Protein 1CMI (pdb70)

Nearest PDB structures (foldseek):
  7y8w-assembly1_B  TM=9.995E-01  e=1.838E-16  Caenorhabditis elegans
  2pg1-assembly3_C  TM=1.000E+00  e=2.718E-16  Drosophila melanogaster
  3brl-assembly1_A-2  TM=9.987E-01  e=3.097E-16  Drosophila melanogaster
  7cnu-assembly2_B  TM=9.796E-01  e=4.494E-15  Homo sapiens
  3rjs-assembly1_A-2  TM=9.716E-01  e=9.212E-15  Toxoplasma gondii

Organism: Homo sapiens (NCBI:txid9606)

CATH classification: 3.30.740.10

Structure (mmCIF, N/CA/C/O backbone):
data_1CMI
#
_entry.id   1CMI
#
_cell.length_a   67.200
_cell.length_b   67.200
_cell.length_c   217.000
_cell.angle_alpha   90.00
_cell.angle_beta   90.00
_cell.angle_gamma   90.00
#
_symmetry.space_group_name_H-M   'I 41 2 2'
#
loop_
_entity.id
_entity.type
_entity.pdbx_description
1 polymer 'Dynein light chain 1, cytoplasmic'
2 polymer 'Nitric oxide synthase 1'
3 water water
#
loop_
_atom_site.group_PDB
_atom_site.id
_atom_site.type_symbol
_atom_site.label_atom_id
_atom_site.label_alt_id
_atom_site.label_comp_id
_atom_site.label_asym_id
_atom_site.label_entity_id
_atom_site.label_seq_id
_atom_site.pdbx_PDB_ins_code
_atom_site.Cartn_x
_atom_site.Cartn_y
_atom_site.Cartn_z
_atom_site.occupancy
_atom_site.B_iso_or_equiv
_atom_site.auth_seq_id
_atom_site.auth_comp_id
_atom_site.auth_asym_id
_atom_site.auth_atom_id
_atom_site.pdbx_PDB_model_num
ATOM 1 N N . LYS A 1 1 ? 34.335 25.474 19.411 1.00 73.74 5 LYS A N 1
ATOM 2 C CA . LYS A 1 1 ? 33.411 24.364 19.029 1.00 75.20 5 LYS A CA 1
ATOM 3 C C . LYS A 1 1 ? 33.939 23.561 17.844 1.00 72.57 5 LYS A C 1
ATOM 4 O O . LYS A 1 1 ? 33.499 23.752 16.708 1.00 73.72 5 LYS A O 1
ATOM 10 N N . ALA A 1 2 ? 34.878 22.660 18.102 1.00 66.78 6 ALA A N 1
ATOM 11 C CA . ALA A 1 2 ? 35.433 21.850 17.032 1.00 62.73 6 ALA A CA 1
ATOM 12 C C . ALA A 1 2 ? 34.386 20.853 16.548 1.00 61.46 6 ALA A C 1
ATOM 13 O O . ALA A 1 2 ? 33.578 20.359 17.333 1.00 63.42 6 ALA A O 1
ATOM 15 N N . VAL A 1 3 ? 34.398 20.576 15.249 1.00 58.40 7 VAL A N 1
ATOM 16 C CA . VAL A 1 3 ? 33.463 19.635 14.639 1.00 53.21 7 VAL A CA 1
ATOM 17 C C . VAL A 1 3 ? 34.232 18.780 13.645 1.00 53.32 7 VAL A C 1
ATOM 18 O O . VAL A 1 3 ? 34.636 19.269 12.596 1.00 53.81 7 VAL A O 1
ATOM 22 N N . ILE A 1 4 ? 34.446 17.510 13.977 1.00 56.04 8 ILE A N 1
ATOM 23 C CA . ILE A 1 4 ? 35.177 16.605 13.088 1.00 57.66 8 ILE A CA 1
ATOM 24 C C . ILE A 1 4 ? 34.275 16.112 11.954 1.00 57.36 8 ILE A C 1
ATOM 25 O O . ILE A 1 4 ? 33.236 15.498 12.195 1.00 56.58 8 ILE A O 1
ATOM 30 N N . LYS A 1 5 ? 34.682 16.378 10.716 1.00 56.43 9 LYS A N 1
ATOM 31 C CA . LYS A 1 5 ? 33.897 15.974 9.549 1.00 58.42 9 LYS A CA 1
ATOM 32 C C . LYS A 1 5 ? 34.377 14.672 8.908 1.00 58.91 9 LYS A C 1
ATOM 33 O O . LYS A 1 5 ? 33.598 13.952 8.288 1.00 59.36 9 LYS A O 1
ATOM 39 N N . ASN A 1 6 ? 35.660 14.374 9.053 1.00 61.07 10 ASN A N 1
ATOM 40 C CA . ASN A 1 6 ? 36.225 13.173 8.454 1.00 62.63 10 ASN A CA 1
ATOM 41 C C . ASN A 1 6 ? 37.592 12.935 9.083 1.00 62.39 10 ASN A C 1
ATOM 42 O O . ASN A 1 6 ? 38.564 13.606 8.745 1.00 61.75 10 ASN A O 1
ATOM 47 N N . ALA A 1 7 ? 37.657 11.986 10.008 1.00 63.36 11 ALA A N 1
ATOM 48 C CA . ALA A 1 7 ? 38.902 11.673 10.688 1.00 66.63 11 ALA A CA 1
ATOM 49 C C . ALA A 1 7 ? 39.359 10.256 10.383 1.00 68.54 11 ALA A C 1
ATOM 50 O O . ALA A 1 7 ? 38.544 9.348 10.233 1.00 68.43 11 ALA A O 1
ATOM 52 N N . ASP A 1 8 ? 40.674 10.079 10.306 1.00 71.11 12 ASP A N 1
ATOM 53 C CA . ASP A 1 8 ? 41.274 8.781 10.023 1.00 71.89 12 ASP A CA 1
ATOM 54 C C . ASP A 1 8 ? 42.274 8.455 11.133 1.00 71.35 12 ASP A C 1
ATOM 55 O O . ASP A 1 8 ? 42.604 7.297 11.366 1.00 72.58 12 ASP A O 1
ATOM 60 N N . MET A 1 9 ? 42.744 9.491 11.819 1.00 70.97 13 MET A N 1
ATOM 61 C CA . MET A 1 9 ? 43.724 9.333 12.886 1.00 70.70 13 MET A CA 1
ATOM 62 C C . MET A 1 9 ? 43.176 8.845 14.225 1.00 72.22 13 MET A C 1
ATOM 63 O O . MET A 1 9 ? 41.963 8.765 14.431 1.00 70.88 13 MET A O 1
ATOM 68 N N . SER A 1 10 ? 44.099 8.515 15.126 1.00 73.64 14 SER A N 1
ATOM 69 C CA . SER A 1 10 ? 43.767 8.031 16.461 1.00 77.57 14 SER A CA 1
ATOM 70 C C . SER A 1 10 ? 43.114 9.123 17.295 1.00 80.54 14 SER A C 1
ATOM 71 O O . SER A 1 10 ? 43.394 10.307 17.110 1.00 82.42 14 SER A O 1
ATOM 74 N N . GLU A 1 11 ? 42.251 8.718 18.222 1.00 82.65 15 GLU A N 1
ATOM 75 C CA . GLU A 1 11 ? 41.557 9.666 19.084 1.00 84.96 15 GLU A CA 1
ATOM 76 C C . GLU A 1 11 ? 42.528 10.610 19.787 1.00 83.41 15 GLU A C 1
ATOM 77 O O . GLU A 1 11 ? 42.165 11.730 20.148 1.00 82.51 15 GLU A O 1
ATOM 83 N N . GLU A 1 12 ? 43.764 10.156 19.965 1.00 81.74 16 GLU A N 1
ATOM 84 C CA . GLU A 1 12 ? 44.791 10.960 20.621 1.00 81.40 16 GLU A CA 1
ATOM 85 C C . GLU A 1 12 ? 45.364 11.992 19.652 1.00 76.84 16 GLU A C 1
ATOM 86 O O . GLU A 1 12 ? 45.451 13.180 19.961 1.00 75.12 16 GLU A O 1
ATOM 92 N N . MET A 1 13 ? 45.757 11.520 18.476 1.00 73.86 17 MET A N 1
ATOM 93 C CA . MET A 1 13 ? 46.321 12.373 17.440 1.00 70.77 17 MET A CA 1
ATOM 94 C C . MET A 1 13 ? 45.263 13.380 16.996 1.00 67.97 17 MET A C 1
ATOM 95 O O . MET A 1 13 ? 45.569 14.488 16.558 1.00 64.07 17 MET A O 1
ATOM 100 N N . GLN A 1 14 ? 44.009 12.970 17.125 1.00 66.44 18 GLN A N 1
ATOM 101 C CA . GLN A 1 14 ? 42.875 13.796 16.752 1.00 67.25 18 GLN A CA 1
ATOM 102 C C . GLN A 1 14 ? 42.722 14.968 17.716 1.00 67.13 18 GLN A C 1
ATOM 103 O O . GLN A 1 14 ? 42.415 16.089 17.309 1.00 67.64 18 GLN A O 1
ATOM 109 N N . GLN A 1 15 ? 42.954 14.706 18.996 1.00 67.84 19 GLN A N 1
ATOM 110 C CA . GLN A 1 15 ? 42.838 15.738 20.014 1.00 66.64 19 GLN A CA 1
ATOM 111 C C . GLN A 1 15 ? 43.940 16.782 19.834 1.00 62.99 19 GLN A C 1
ATOM 112 O O . GLN A 1 15 ? 43.740 17.960 20.116 1.00 61.42 19 GLN A O 1
ATOM 118 N N . ASP A 1 16 ? 45.096 16.342 19.347 1.00 62.12 20 ASP A N 1
ATOM 119 C CA . ASP A 1 16 ? 46.232 17.234 19.117 1.00 61.98 20 ASP A CA 1
ATOM 120 C C . ASP A 1 16 ? 46.000 18.155 17.924 1.00 59.36 20 ASP A C 1
ATOM 121 O O . ASP A 1 16 ? 46.571 19.243 17.851 1.00 56.41 20 ASP A O 1
ATOM 126 N N . SER A 1 17 ? 45.165 17.710 16.987 1.00 56.88 21 SER A N 1
ATOM 127 C CA . SER A 1 17 ? 44.844 18.498 15.802 1.00 52.03 21 SER A CA 1
ATOM 128 C C . SER A 1 17 ? 44.004 19.702 16.197 1.00 49.27 21 SER A C 1
ATOM 129 O O . SER A 1 17 ? 44.307 20.835 15.827 1.00 45.05 21 SER A O 1
ATOM 132 N N . VAL A 1 18 ? 42.945 19.441 16.954 1.00 49.56 22 VAL A N 1
ATOM 133 C CA . VAL A 1 18 ? 42.049 20.491 17.412 1.00 51.74 22 VAL A CA 1
ATOM 134 C C . VAL A 1 18 ? 42.801 21.512 18.254 1.00 51.60 22 VAL A C 1
ATOM 135 O O . VAL A 1 18 ? 42.833 22.704 17.930 1.00 47.37 22 VAL A O 1
ATOM 139 N N . GLU A 1 19 ? 43.403 21.025 19.334 1.00 53.02 23 GLU A N 1
ATOM 140 C CA . GLU A 1 19 ? 44.162 21.856 20.263 1.00 52.31 23 GLU A CA 1
ATOM 141 C C . GLU A 1 19 ? 45.150 22.739 19.516 1.00 48.86 23 GLU A C 1
ATOM 142 O O . GLU A 1 19 ? 45.146 23.966 19.644 1.00 48.19 23 GLU A O 1
ATOM 148 N N . CYS A 1 20 ? 45.996 22.099 18.728 1.00 46.14 24 CYS A N 1
ATOM 149 C CA . CYS A 1 20 ? 46.998 22.805 17.955 1.00 46.56 24 CYS A CA 1
ATOM 150 C C . CYS A 1 20 ? 46.384 23.893 17.064 1.00 45.60 24 CYS A C 1
ATOM 151 O O . CYS A 1 20 ? 46.905 25.012 16.978 1.00 44.39 24 CYS A O 1
ATOM 154 N N . ALA A 1 21 ? 45.275 23.567 16.407 1.00 43.04 25 ALA A N 1
ATOM 155 C CA . ALA A 1 21 ? 44.616 24.534 15.531 1.00 43.50 25 ALA A CA 1
ATOM 156 C C . ALA A 1 21 ? 44.049 25.677 16.353 1.00 42.35 25 ALA A C 1
ATOM 157 O O . ALA A 1 21 ? 44.010 26.817 15.883 1.00 41.94 25 ALA A O 1
ATOM 159 N N . THR A 1 22 ? 43.616 25.369 17.577 1.00 42.86 26 THR A N 1
ATOM 160 C CA . THR A 1 22 ? 43.049 26.374 18.473 1.00 46.76 26 THR A CA 1
ATOM 161 C C . THR A 1 22 ? 44.088 27.439 18.813 1.00 48.05 26 THR A C 1
ATOM 162 O O . THR A 1 22 ? 43.820 28.641 18.744 1.00 48.82 26 THR A O 1
ATOM 166 N N . GLN A 1 23 ? 45.280 26.995 19.180 1.00 46.98 27 GLN A N 1
ATOM 167 C CA . GLN A 1 23 ? 46.328 27.936 19.513 1.00 50.91 27 GLN A CA 1
ATOM 168 C C . GLN A 1 23 ? 46.662 28.804 18.299 1.00 49.68 27 GLN A C 1
ATOM 169 O O . GLN A 1 23 ? 46.877 30.004 18.435 1.00 50.37 27 GLN A O 1
ATOM 175 N N . ALA A 1 24 ? 46.698 28.200 17.114 1.00 46.69 28 ALA A N 1
ATOM 176 C CA . ALA A 1 24 ? 47.018 28.946 15.898 1.00 46.42 28 ALA A CA 1
ATOM 177 C C . ALA A 1 24 ? 45.942 29.990 15.586 1.00 44.87 28 ALA A C 1
ATOM 178 O O . ALA A 1 24 ? 46.250 31.084 15.115 1.00 42.03 28 ALA A O 1
ATOM 180 N N . LEU A 1 25 ? 44.684 29.653 15.852 1.00 44.06 29 LEU A N 1
ATOM 181 C CA . LEU A 1 25 ? 43.594 30.589 15.596 1.00 49.60 29 LEU A CA 1
ATOM 182 C C . LEU A 1 25 ? 43.603 31.731 16.613 1.00 51.92 29 LEU A C 1
ATOM 183 O O . LEU A 1 25 ? 43.230 32.862 16.304 1.00 52.51 29 LEU A O 1
ATOM 188 N N . GLU A 1 26 ? 44.015 31.422 17.837 1.00 53.77 30 GLU A N 1
ATOM 189 C CA . GLU A 1 26 ? 44.087 32.428 18.881 1.00 54.06 30 GLU A CA 1
ATOM 190 C C . GLU A 1 26 ? 45.228 33.391 18.576 1.00 52.85 30 GLU A C 1
ATOM 191 O O 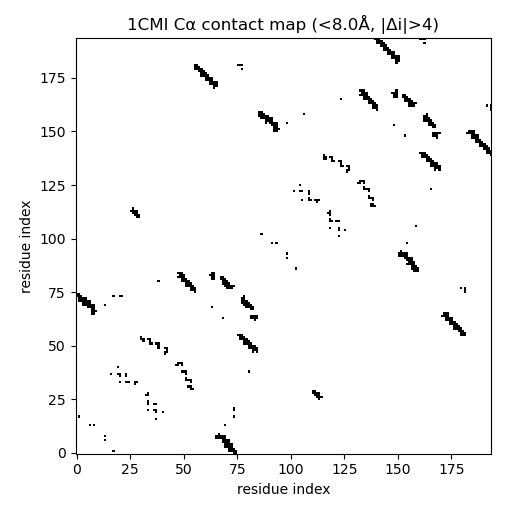. GLU A 1 26 ? 45.225 34.530 19.040 1.00 52.51 30 GLU A O 1
ATOM 197 N N . LYS A 1 27 ? 46.181 32.933 17.764 1.00 49.11 31 LYS A N 1
ATOM 198 C CA . LYS A 1 27 ? 47.357 33.721 17.428 1.00 44.08 31 LYS A CA 1
ATOM 199 C C . LYS A 1 27 ? 47.497 34.336 16.034 1.00 47.26 31 LYS A C 1
ATOM 200 O O . LYS A 1 27 ? 48.013 35.448 15.912 1.00 47.54 31 LYS A O 1
ATOM 206 N N . TYR A 1 28 ? 47.073 33.633 14.982 1.00 46.88 32 TYR A N 1
ATOM 207 C CA . TYR A 1 28 ? 47.230 34.173 13.627 1.00 45.10 32 TYR A CA 1
ATOM 208 C C . TYR A 1 28 ? 45.948 34.581 12.912 1.00 44.44 32 TYR A C 1
ATOM 209 O O . TYR A 1 28 ? 44.916 33.925 13.046 1.00 43.67 32 TYR A O 1
ATOM 218 N N . ASN A 1 29 ? 46.025 35.664 12.142 1.00 42.74 33 ASN A N 1
ATOM 219 C CA . ASN A 1 29 ? 44.868 36.137 11.387 1.00 45.82 33 ASN A CA 1
ATOM 220 C C . ASN A 1 29 ? 44.829 35.560 9.959 1.00 43.06 33 ASN A C 1
ATOM 221 O O . ASN A 1 29 ? 43.758 35.375 9.394 1.00 42.38 33 ASN A O 1
ATOM 226 N N . ILE A 1 30 ? 45.997 35.278 9.387 1.00 39.94 34 ILE A N 1
ATOM 227 C CA . ILE A 1 30 ? 46.094 34.759 8.024 1.00 38.53 34 ILE A CA 1
ATOM 228 C C . ILE A 1 30 ? 46.168 33.236 7.906 1.00 36.86 34 ILE A C 1
ATOM 229 O O . ILE A 1 30 ? 47.110 32.607 8.405 1.00 36.27 34 ILE A O 1
ATOM 234 N N . GLU A 1 31 ? 45.179 32.663 7.218 1.00 33.56 35 GLU A N 1
ATOM 235 C CA . GLU A 1 31 ? 45.070 31.213 6.998 1.00 35.01 35 GLU A CA 1
ATOM 236 C C . GLU A 1 31 ? 46.391 30.498 6.690 1.00 34.30 35 GLU A C 1
ATOM 237 O O . GLU A 1 31 ? 46.673 29.437 7.248 1.00 30.04 35 GLU A O 1
ATOM 243 N N . LYS A 1 32 ? 47.193 31.082 5.807 1.00 30.91 36 LYS A N 1
ATOM 244 C CA . LYS A 1 32 ? 48.473 30.501 5.454 1.00 38.34 36 LYS A CA 1
ATOM 245 C C . LYS A 1 32 ? 49.341 30.295 6.710 1.00 40.25 36 LYS A C 1
ATOM 246 O O . LYS A 1 32 ? 49.950 29.231 6.880 1.00 39.18 36 LYS A O 1
ATOM 252 N N . ASP A 1 33 ? 49.400 31.307 7.582 1.00 37.15 37 ASP A N 1
ATOM 253 C CA . ASP A 1 33 ? 50.201 31.196 8.805 1.00 38.49 37 ASP A CA 1
ATOM 254 C C . ASP A 1 33 ? 49.579 30.181 9.760 1.00 36.82 37 ASP A C 1
ATOM 255 O O . ASP A 1 33 ? 50.280 29.490 10.487 1.00 37.60 37 ASP A O 1
ATOM 260 N N . ILE A 1 34 ? 48.257 30.082 9.761 1.00 37.41 38 ILE A N 1
ATOM 261 C CA . ILE A 1 34 ? 47.610 29.116 10.633 1.00 37.73 38 ILE A CA 1
ATOM 262 C C . ILE A 1 34 ? 47.965 27.723 10.120 1.00 41.52 38 ILE A C 1
ATOM 263 O O . ILE A 1 34 ? 48.262 26.812 10.905 1.00 39.21 38 ILE A O 1
ATOM 268 N N . ALA A 1 35 ? 47.946 27.568 8.797 1.00 40.17 39 ALA A N 1
ATOM 269 C CA . ALA A 1 35 ? 48.271 26.284 8.175 1.00 40.63 39 ALA A CA 1
ATOM 270 C C . ALA A 1 35 ? 49.713 25.892 8.518 1.00 35.97 39 ALA A C 1
ATOM 271 O O . ALA A 1 35 ? 50.001 24.736 8.838 1.00 27.57 39 ALA A O 1
ATOM 273 N N . ALA A 1 36 ? 50.609 26.869 8.451 1.00 33.61 40 ALA A N 1
ATOM 274 C CA .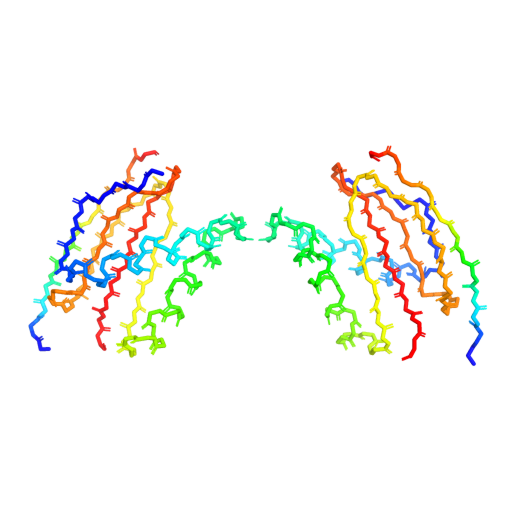 ALA A 1 36 ? 52.018 26.638 8.757 1.00 41.05 40 ALA A CA 1
ATOM 275 C C . ALA A 1 36 ? 52.200 26.150 10.197 1.00 40.98 40 ALA A C 1
ATOM 276 O O . ALA A 1 36 ? 52.861 25.142 10.458 1.00 43.81 40 ALA A O 1
ATOM 278 N N . HIS A 1 37 ? 51.606 26.868 11.133 1.00 42.67 41 HIS A N 1
ATOM 279 C CA . HIS A 1 37 ? 51.735 26.501 12.526 1.00 43.26 41 HIS A CA 1
ATOM 280 C C . HIS A 1 37 ? 51.416 25.028 12.744 1.00 45.33 41 HIS A C 1
ATOM 281 O O . HIS A 1 37 ? 52.214 24.278 13.312 1.00 48.85 41 HIS A O 1
ATOM 288 N N . ILE A 1 38 ? 50.235 24.628 12.291 1.00 44.62 42 ILE A N 1
ATOM 289 C CA . ILE A 1 38 ? 49.758 23.260 12.434 1.00 40.44 42 ILE A CA 1
ATOM 290 C C . ILE A 1 38 ? 50.681 22.257 11.752 1.00 40.59 42 ILE A C 1
ATOM 291 O O . ILE A 1 38 ? 51.008 21.218 12.321 1.00 41.23 42 ILE A O 1
ATOM 296 N N . LYS A 1 39 ? 51.100 22.573 10.535 1.00 38.80 43 LYS A N 1
ATOM 297 C CA . LYS A 1 39 ? 51.975 21.690 9.789 1.00 39.36 43 LYS A CA 1
ATOM 298 C C . LYS A 1 39 ? 53.285 21.491 10.558 1.00 42.49 43 LYS A C 1
ATOM 299 O O . LYS A 1 39 ? 53.657 20.364 10.885 1.00 44.09 43 LYS A O 1
ATOM 305 N N . LYS A 1 40 ? 53.978 22.587 10.853 1.00 43.03 44 LYS A N 1
ATOM 306 C CA . LYS A 1 40 ? 55.240 22.518 11.586 1.00 42.04 44 LYS A CA 1
ATOM 307 C C . LYS A 1 40 ? 55.131 21.722 12.885 1.00 40.46 44 LYS A C 1
ATOM 308 O O . LYS A 1 40 ? 56.009 20.926 13.195 1.00 43.43 44 LYS A O 1
ATOM 314 N N . GLU A 1 41 ? 54.054 21.912 13.633 1.00 40.92 45 GLU A N 1
ATOM 315 C CA . GLU A 1 41 ? 53.876 21.178 14.881 1.00 46.04 45 GLU A CA 1
ATOM 316 C C . GLU A 1 41 ? 53.785 19.677 14.651 1.00 50.35 45 GLU A C 1
ATOM 317 O O . GLU A 1 41 ? 54.411 18.890 15.369 1.00 47.86 45 GLU A O 1
ATOM 323 N N . PHE A 1 42 ? 53.006 19.272 13.649 1.00 51.73 46 PHE A N 1
ATOM 324 C CA . PHE A 1 42 ? 52.855 17.852 13.376 1.00 48.64 46 PHE A CA 1
ATOM 325 C C . PHE A 1 42 ? 54.120 17.224 12.815 1.00 48.94 46 PHE A C 1
ATOM 326 O O . PHE A 1 42 ? 54.418 16.063 13.100 1.00 49.02 46 PHE A O 1
ATOM 334 N N . ASP A 1 43 ? 54.873 17.983 12.030 1.00 46.87 47 ASP A N 1
ATOM 335 C CA . ASP A 1 43 ? 56.125 17.459 11.502 1.00 51.50 47 ASP A CA 1
ATOM 336 C C . ASP A 1 43 ? 57.048 17.147 12.690 1.00 55.24 47 ASP A C 1
ATOM 337 O O . ASP A 1 43 ? 57.789 16.163 12.657 1.00 57.69 47 ASP A O 1
ATOM 342 N N . LYS A 1 44 ? 56.983 17.981 13.734 1.00 56.22 48 LYS A N 1
ATOM 343 C CA . LYS A 1 44 ? 57.795 17.811 14.946 1.00 58.22 48 LYS A CA 1
ATOM 344 C C . LYS A 1 44 ? 57.347 16.612 15.784 1.00 58.81 48 LYS A C 1
ATOM 345 O O . LYS A 1 44 ? 58.092 15.648 15.979 1.00 60.90 48 LYS A O 1
ATOM 351 N N . LYS A 1 45 ? 56.125 16.703 16.296 1.00 55.82 49 LYS A N 1
ATOM 352 C CA . LYS A 1 45 ? 55.558 15.676 17.149 1.00 56.34 49 LYS A CA 1
ATOM 353 C C . LYS A 1 45 ? 55.315 14.310 16.505 1.00 57.38 49 LYS A C 1
ATOM 354 O O . LYS A 1 45 ? 55.358 13.288 17.193 1.00 60.66 49 LYS A O 1
ATOM 360 N N . TYR A 1 46 ? 55.062 14.272 15.199 1.00 56.22 50 TYR A N 1
ATOM 361 C CA . TYR A 1 46 ? 54.823 12.992 14.542 1.00 53.01 50 TYR A CA 1
ATOM 362 C C . TYR A 1 46 ? 55.712 12.723 13.346 1.00 52.78 50 TYR A C 1
ATOM 363 O O . TYR A 1 46 ? 55.419 11.836 12.545 1.00 53.06 50 TYR A O 1
ATOM 372 N N . ASN A 1 47 ? 56.785 13.495 13.208 1.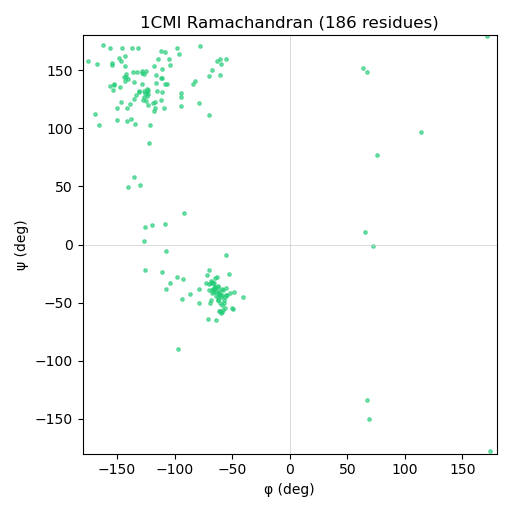00 52.90 51 ASN A N 1
ATOM 373 C CA . ASN A 1 47 ? 57.724 13.297 12.103 1.00 54.39 51 ASN A CA 1
ATOM 374 C C . ASN A 1 47 ? 57.120 13.632 10.735 1.00 55.02 51 ASN A C 1
ATOM 375 O O . ASN A 1 47 ? 55.920 13.456 10.510 1.00 50.90 51 ASN A O 1
ATOM 380 N N . PRO A 1 48 ? 57.958 14.112 9.798 1.00 56.11 52 PRO A N 1
ATOM 381 C CA . PRO A 1 48 ? 57.537 14.477 8.439 1.00 55.45 52 PRO A CA 1
ATOM 382 C C . PRO A 1 48 ? 56.839 13.301 7.748 1.00 54.94 52 PRO A C 1
ATOM 383 O O . PRO A 1 48 ? 57.025 12.153 8.146 1.00 55.93 52 PRO A O 1
ATOM 387 N N . THR A 1 49 ? 56.052 13.571 6.710 1.00 54.08 53 THR A N 1
ATOM 388 C CA . THR A 1 49 ? 55.816 14.918 6.204 1.00 52.29 53 THR A CA 1
ATOM 389 C C . THR A 1 49 ? 54.318 15.199 6.192 1.00 52.95 53 THR A C 1
ATOM 390 O O . THR A 1 49 ? 53.531 14.388 5.693 1.00 52.61 53 THR A O 1
ATOM 394 N N . TRP A 1 50 ? 53.922 16.345 6.740 1.00 49.33 54 TRP A N 1
ATOM 395 C CA . TRP A 1 50 ? 52.512 16.710 6.769 1.00 44.29 54 TRP A CA 1
ATOM 396 C C . TRP A 1 50 ? 52.214 17.895 5.870 1.00 39.15 54 TRP A C 1
ATOM 397 O O . TRP A 1 50 ? 53.121 18.573 5.394 1.00 39.48 54 TRP A O 1
ATOM 408 N N . HIS A 1 51 ? 50.933 18.125 5.620 1.00 34.89 55 HIS A N 1
ATOM 409 C CA . HIS A 1 51 ? 50.517 19.240 4.778 1.00 34.55 55 HIS A CA 1
ATOM 410 C C . HIS A 1 51 ? 49.226 19.768 5.370 1.00 32.94 55 HIS A C 1
ATOM 411 O O . HIS A 1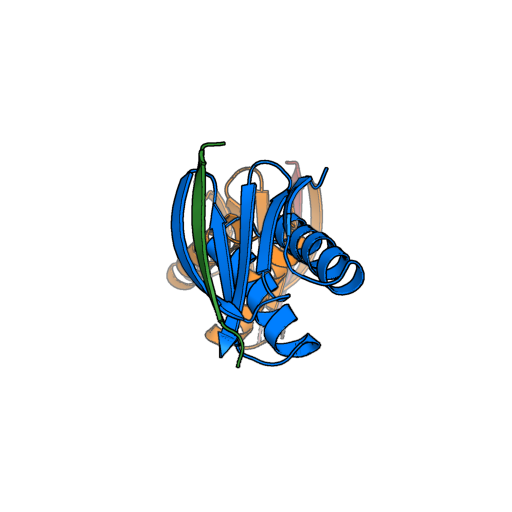 51 ? 48.411 18.996 5.883 1.00 32.17 55 HIS A O 1
ATOM 418 N N . CYS A 1 52 ? 49.031 21.079 5.321 1.00 28.66 56 CYS A N 1
ATOM 419 C CA . CYS A 1 52 ? 47.813 21.622 5.899 1.00 30.25 56 CYS A CA 1
ATOM 420 C C . CYS A 1 52 ? 47.107 22.667 5.044 1.00 28.45 56 CYS A C 1
ATOM 421 O O . CYS A 1 52 ? 47.739 23.531 4.419 1.00 24.09 56 CYS A O 1
ATOM 424 N N . ILE A 1 53 ? 45.786 22.583 5.019 1.00 27.56 57 ILE A N 1
ATOM 425 C CA . ILE A 1 53 ? 45.007 23.550 4.263 1.00 33.20 57 ILE A CA 1
ATOM 426 C C . ILE A 1 53 ? 43.964 24.156 5.181 1.00 31.05 57 ILE A C 1
ATOM 427 O O . ILE A 1 53 ? 43.258 23.441 5.893 1.00 35.69 57 ILE A O 1
ATOM 432 N N . VAL A 1 54 ? 43.867 25.475 5.165 1.00 27.71 58 VAL A N 1
ATOM 433 C CA . VAL A 1 54 ? 42.899 26.163 6.009 1.00 30.20 58 VAL A CA 1
ATOM 434 C C . VAL A 1 54 ? 42.113 27.166 5.181 1.00 29.07 58 VAL A C 1
ATOM 435 O O . VAL A 1 54 ? 42.696 27.961 4.430 1.00 28.48 58 VAL A O 1
ATOM 439 N N . GLY A 1 55 ? 40.794 27.143 5.316 1.00 24.33 59 GLY A N 1
ATOM 440 C CA . GLY A 1 55 ? 39.997 28.076 4.544 1.00 26.98 59 GLY A CA 1
ATOM 441 C C . GLY A 1 55 ? 38.497 27.884 4.647 1.00 29.67 59 GLY A C 1
ATOM 442 O O . GLY A 1 55 ? 38.010 27.032 5.386 1.00 29.28 59 GLY A O 1
ATOM 443 N N . ARG A 1 56 ? 37.758 28.696 3.900 1.00 32.73 60 ARG A N 1
ATOM 444 C CA . ARG A 1 56 ? 36.305 28.614 3.916 1.00 36.86 60 ARG A CA 1
ATOM 445 C C . ARG A 1 56 ? 35.759 28.089 2.593 1.00 36.65 60 ARG A C 1
ATOM 446 O O . ARG A 1 56 ? 34.655 27.541 2.557 1.00 33.61 60 ARG A O 1
ATOM 454 N N . ASN A 1 57 ? 36.532 28.237 1.515 1.00 32.23 61 ASN A N 1
ATOM 455 C CA . ASN A 1 57 ? 36.068 27.769 0.219 1.00 33.30 61 ASN A CA 1
ATOM 456 C C . ASN A 1 57 ? 37.148 27.139 -0.650 1.00 29.27 61 ASN A C 1
ATOM 457 O O . ASN A 1 57 ? 38.009 27.822 -1.211 1.00 33.02 61 ASN A O 1
ATOM 462 N N . PHE A 1 58 ? 37.094 25.823 -0.769 1.00 28.64 62 PHE A N 1
ATOM 463 C CA . PHE A 1 58 ? 38.059 25.107 -1.591 1.00 29.39 62 PHE A CA 1
ATOM 464 C C . PHE A 1 58 ? 37.709 23.632 -1.655 1.00 26.68 62 PHE A C 1
ATOM 465 O O . PHE A 1 58 ? 36.987 23.108 -0.803 1.00 30.19 62 PHE A O 1
ATOM 473 N N . GLY A 1 59 ? 38.211 22.975 -2.690 1.00 27.77 63 GLY A N 1
ATOM 474 C CA . GLY A 1 59 ? 37.999 21.553 -2.854 1.00 25.69 63 GLY A CA 1
ATOM 475 C C . GLY A 1 59 ? 39.397 20.993 -3.060 1.00 31.02 63 GLY A C 1
ATOM 476 O O . GLY A 1 59 ? 40.279 21.685 -3.599 1.00 30.80 63 GLY A O 1
ATOM 477 N N . SER A 1 60 ? 39.624 19.759 -2.637 1.00 29.60 64 SER A N 1
ATOM 478 C CA . SER A 1 60 ? 40.943 19.183 -2.793 1.00 32.07 64 SER A CA 1
ATOM 479 C C . SER A 1 60 ? 40.898 17.683 -2.995 1.00 33.26 64 SER A C 1
ATOM 480 O O . SER A 1 60 ? 39.906 17.026 -2.664 1.00 33.36 64 SER A O 1
ATOM 483 N N . TYR A 1 61 ? 41.989 17.155 -3.539 1.00 32.10 65 TYR A N 1
ATOM 484 C CA . TYR A 1 61 ? 42.142 15.726 -3.762 1.00 31.38 65 TYR A CA 1
ATOM 485 C C . TYR A 1 61 ? 43.595 15.409 -3.444 1.00 28.97 65 TYR A C 1
ATOM 486 O O . TYR A 1 61 ? 44.514 15.908 -4.104 1.00 30.89 65 TYR A O 1
ATOM 495 N N . VAL A 1 62 ? 43.810 14.575 -2.436 1.00 28.26 66 VAL A N 1
ATOM 496 C CA . VAL A 1 62 ? 45.181 14.257 -2.032 1.00 30.20 66 VAL A CA 1
ATOM 497 C C . VAL A 1 62 ? 45.379 12.773 -1.738 1.00 33.90 66 VAL A C 1
ATOM 498 O O . VAL A 1 62 ? 44.413 11.996 -1.662 1.00 36.43 66 VAL A O 1
ATOM 502 N N . THR A 1 63 ? 46.642 12.392 -1.583 1.00 36.69 67 THR A N 1
ATOM 503 C CA . THR A 1 63 ? 47.010 11.013 -1.288 1.00 40.01 67 THR A CA 1
ATOM 504 C C . THR A 1 63 ? 47.684 11.053 0.080 1.00 38.63 67 THR A C 1
ATOM 505 O O . THR A 1 63 ? 48.669 11.759 0.280 1.00 38.17 67 THR A O 1
ATOM 509 N N . HIS A 1 64 ? 47.146 10.288 1.016 1.00 39.92 68 HIS A N 1
ATOM 510 C CA . HIS A 1 64 ? 47.668 10.274 2.371 1.00 44.50 68 HIS A CA 1
ATOM 511 C C . HIS A 1 64 ? 47.891 8.870 2.918 1.00 46.49 68 HIS A C 1
ATOM 512 O O . HIS A 1 64 ? 47.452 7.888 2.322 1.00 45.49 68 HIS A O 1
ATOM 519 N N . GLU A 1 65 ? 48.574 8.789 4.058 1.00 48.08 69 GLU A N 1
ATOM 520 C CA . GLU A 1 65 ? 48.810 7.514 4.722 1.00 50.68 69 GLU A CA 1
ATOM 521 C C . GLU A 1 65 ? 47.557 7.277 5.548 1.00 50.48 69 GLU A C 1
ATOM 522 O O . GLU A 1 65 ? 47.042 8.213 6.169 1.00 51.87 69 GLU A O 1
ATOM 528 N N . THR A 1 66 ? 47.057 6.047 5.560 1.00 50.46 70 THR A N 1
ATOM 529 C CA . THR A 1 66 ? 45.857 5.746 6.333 1.00 51.58 70 THR A CA 1
ATOM 530 C C . THR A 1 66 ? 46.113 6.055 7.801 1.00 50.87 70 THR A C 1
ATOM 531 O O . THR A 1 66 ? 47.254 6.040 8.247 1.00 50.80 70 THR A O 1
ATOM 535 N N . LYS A 1 67 ? 45.046 6.334 8.543 1.00 54.20 71 LYS A N 1
ATOM 536 C CA . LYS A 1 67 ? 45.140 6.665 9.962 1.00 56.10 71 LYS A CA 1
ATOM 537 C C . LYS A 1 67 ? 45.881 7.983 10.201 1.00 54.75 71 LYS A C 1
ATOM 538 O O . LYS A 1 67 ? 46.214 8.318 11.338 1.00 56.74 71 LYS A O 1
ATOM 544 N N . HIS A 1 68 ? 46.134 8.730 9.130 1.00 51.02 72 HIS A N 1
ATOM 545 C CA . HIS A 1 68 ? 46.823 10.012 9.239 1.00 50.29 72 HIS A CA 1
ATOM 546 C C . HIS A 1 68 ? 46.122 11.067 8.393 1.00 47.13 72 HIS A C 1
ATOM 547 O O . HIS A 1 68 ? 46.723 11.681 7.506 1.00 45.00 72 HIS A O 1
ATOM 554 N N . PHE A 1 69 ? 44.846 11.283 8.689 1.00 43.93 73 PHE A N 1
ATOM 555 C CA . PHE A 1 69 ? 44.045 12.238 7.942 1.00 43.72 73 PHE A CA 1
ATOM 556 C C . PHE A 1 69 ? 42.924 12.800 8.798 1.00 42.98 73 PHE A C 1
ATOM 557 O O . PHE A 1 69 ? 42.268 12.064 9.538 1.00 44.43 73 PHE A O 1
ATOM 565 N N . ILE A 1 70 ? 42.708 14.107 8.705 1.00 40.94 74 ILE A N 1
ATOM 566 C CA . ILE A 1 70 ? 41.622 14.738 9.443 1.00 41.28 74 ILE A CA 1
ATOM 567 C C . ILE A 1 70 ? 41.129 16.015 8.755 1.00 42.60 74 ILE A C 1
ATOM 568 O O . ILE A 1 70 ? 41.918 16.858 8.307 1.00 42.30 74 ILE A O 1
ATOM 573 N N . TYR A 1 71 ? 39.809 16.118 8.645 1.00 45.50 75 TYR A N 1
ATOM 574 C CA . TYR A 1 71 ? 39.136 17.273 8.056 1.00 44.64 75 TYR A CA 1
ATOM 575 C C . TYR A 1 71 ? 38.115 17.687 9.109 1.00 41.04 75 TYR A C 1
ATOM 576 O O . TYR A 1 71 ? 37.303 16.868 9.550 1.00 36.33 75 TYR A O 1
ATOM 585 N N . PHE A 1 72 ? 38.169 18.944 9.538 1.00 40.10 76 PHE A N 1
ATOM 586 C CA . PHE A 1 72 ? 37.241 19.399 10.564 1.00 38.30 76 PHE A CA 1
ATOM 587 C C . PHE A 1 72 ? 37.014 20.898 10.565 1.00 37.38 76 PHE A C 1
ATOM 588 O O . PHE A 1 72 ? 37.716 21.655 9.890 1.00 30.45 76 PHE A O 1
ATOM 596 N N . TYR A 1 73 ? 36.010 21.303 11.334 1.00 38.51 77 TYR A N 1
ATOM 597 C CA . TYR A 1 73 ? 35.641 22.700 11.471 1.00 44.42 77 TYR A CA 1
ATOM 598 C C . TYR A 1 73 ? 36.050 23.235 12.828 1.00 45.00 77 TYR A C 1
ATOM 599 O O . TYR A 1 73 ? 35.894 22.563 13.848 1.00 45.45 77 TYR A O 1
ATOM 608 N N . LEU A 1 74 ? 36.579 24.450 12.827 1.00 47.18 78 LEU A N 1
ATOM 609 C CA . LEU A 1 74 ? 36.978 25.119 14.054 1.00 48.88 78 LEU A CA 1
ATOM 610 C C . LEU A 1 74 ? 36.720 26.593 13.801 1.00 53.43 78 LEU A C 1
ATOM 611 O O . LEU A 1 74 ? 37.247 27.173 12.850 1.00 51.17 78 LEU A O 1
ATOM 616 N N . GLY A 1 75 ? 35.900 27.204 14.648 1.00 59.73 79 GLY A N 1
ATOM 617 C CA . GLY A 1 75 ? 35.571 28.597 14.432 1.00 64.10 79 GLY A CA 1
ATOM 618 C C . GLY A 1 75 ? 34.759 28.595 13.151 1.00 64.60 79 GLY A C 1
ATOM 619 O O . GLY A 1 75 ? 33.871 27.753 12.993 1.00 63.28 79 GLY A O 1
ATOM 620 N N . GLN A 1 76 ? 35.063 29.509 12.231 1.00 64.77 80 GLN A N 1
ATOM 621 C CA . GLN A 1 76 ? 34.341 29.566 10.961 1.00 65.93 80 GLN A CA 1
ATOM 622 C C . GLN A 1 76 ? 35.241 29.083 9.825 1.00 61.18 80 GLN A C 1
ATOM 623 O O . GLN A 1 76 ? 34.968 29.327 8.648 1.00 61.18 80 GLN A O 1
ATOM 629 N N . VAL A 1 77 ? 36.313 28.388 10.186 1.00 53.99 81 VAL A N 1
ATOM 630 C CA . VAL A 1 77 ? 37.245 27.883 9.197 1.00 44.40 81 VAL A CA 1
ATOM 631 C C . VAL A 1 77 ? 37.250 26.354 9.174 1.00 39.12 81 VAL A C 1
ATOM 632 O O . VAL A 1 77 ? 36.807 25.694 10.124 1.00 34.68 81 VAL A O 1
ATOM 636 N N . ALA A 1 78 ? 37.726 25.800 8.065 1.00 32.36 82 ALA A N 1
ATOM 637 C CA . ALA A 1 78 ? 37.813 24.356 7.904 1.00 33.32 82 ALA A CA 1
ATOM 638 C C . ALA A 1 78 ? 39.286 24.021 7.768 1.00 32.44 82 ALA A C 1
ATOM 639 O O . ALA A 1 78 ? 40.047 24.730 7.093 1.00 31.31 82 ALA A O 1
ATOM 641 N N . ILE A 1 79 ? 39.695 22.941 8.410 1.00 33.39 83 ILE A N 1
ATOM 642 C CA . ILE A 1 79 ? 41.087 22.548 8.342 1.00 37.07 83 ILE A CA 1
ATOM 643 C C . ILE A 1 79 ? 41.249 21.136 7.824 1.00 37.07 83 ILE A C 1
ATOM 644 O O . ILE A 1 79 ? 40.536 20.210 8.233 1.00 38.46 83 ILE A O 1
ATOM 649 N N . LEU A 1 80 ? 42.172 20.997 6.884 1.00 35.31 84 LEU A N 1
ATOM 650 C CA . LEU A 1 80 ? 42.492 19.711 6.298 1.00 36.17 84 LEU A CA 1
ATOM 651 C C . LEU A 1 80 ? 43.960 19.468 6.645 1.00 36.18 84 LEU A C 1
ATOM 652 O O . LEU A 1 80 ? 44.837 20.229 6.220 1.00 31.82 84 LEU A O 1
ATOM 657 N N . LEU A 1 81 ? 44.213 18.436 7.449 1.00 35.55 85 LEU A N 1
ATOM 658 C CA . LEU A 1 81 ? 45.575 18.088 7.846 1.00 37.56 85 LEU A CA 1
ATOM 659 C C . LEU A 1 81 ? 45.821 16.620 7.519 1.00 36.89 85 LEU A C 1
ATOM 660 O O . LEU A 1 81 ? 45.056 15.740 7.937 1.00 34.21 85 LEU A O 1
ATOM 665 N N . PHE A 1 82 ? 46.891 16.346 6.782 1.00 32.42 86 PHE A N 1
ATOM 666 C CA . PHE A 1 82 ? 47.177 14.964 6.416 1.00 37.33 86 PHE A CA 1
ATOM 667 C C . PHE A 1 82 ? 48.655 14.746 6.157 1.00 38.75 86 PHE A C 1
ATOM 668 O O . PHE A 1 82 ? 49.379 15.671 5.783 1.00 39.98 86 PHE A O 1
ATOM 676 N N . LYS A 1 83 ? 49.093 13.506 6.343 1.00 43.78 87 LYS A N 1
ATOM 677 C CA . LYS A 1 83 ? 50.485 13.152 6.126 1.00 46.26 87 LYS A CA 1
ATOM 678 C C . LYS A 1 83 ? 50.657 12.301 4.877 1.00 47.55 87 LYS A C 1
ATOM 679 O O . LYS A 1 83 ? 49.861 11.407 4.602 1.00 48.78 87 LYS A O 1
ATOM 685 N N . SER A 1 84 ? 51.701 12.594 4.117 1.00 49.86 88 SER A N 1
ATOM 686 C CA . SER A 1 84 ? 52.008 11.844 2.912 1.00 55.05 88 SER A CA 1
ATOM 687 C C . SER A 1 84 ? 53.519 11.917 2.763 1.00 59.06 88 SER A C 1
ATOM 688 O O . SER A 1 84 ? 54.068 12.975 2.433 1.00 56.96 88 SER A O 1
ATOM 691 N N . GLY A 1 85 ? 54.185 10.794 3.026 1.00 62.07 89 GLY A N 1
ATOM 692 C CA . GLY A 1 85 ? 55.633 10.752 2.935 1.00 64.95 89 GLY A CA 1
ATOM 693 C C . GLY A 1 85 ? 56.291 10.928 4.295 1.00 65.50 89 GLY A C 1
ATOM 694 O O . GLY A 1 85 ? 55.563 10.981 5.311 1.00 62.96 89 GLY A O 1
ATOM 696 N N . LYS B 1 1 ? 45.388 53.736 7.586 1.00 74.40 5 LYS B N 1
ATOM 697 C CA . LYS B 1 1 ? 45.560 55.189 7.884 1.00 75.66 5 LYS B CA 1
ATOM 698 C C . LYS B 1 1 ? 46.491 55.428 9.074 1.00 72.70 5 LYS B C 1
ATOM 699 O O . LYS B 1 1 ? 46.078 55.324 10.234 1.00 70.35 5 LYS B O 1
ATOM 705 N N . ALA B 1 2 ? 47.746 55.753 8.775 1.00 68.70 6 ALA B N 1
ATOM 706 C CA . ALA B 1 2 ? 48.741 56.015 9.807 1.00 68.22 6 ALA B CA 1
ATOM 707 C C . ALA B 1 2 ? 48.837 57.502 10.125 1.00 68.19 6 ALA B C 1
ATOM 708 O O . ALA B 1 2 ? 48.968 58.331 9.222 1.00 67.37 6 ALA B O 1
ATOM 710 N N . VAL B 1 3 ? 48.775 57.832 11.414 1.00 66.51 7 VAL B N 1
ATOM 711 C CA . VAL B 1 3 ? 48.866 59.218 11.867 1.00 64.26 7 VAL B CA 1
ATOM 712 C C . VAL B 1 3 ? 50.045 59.393 12.818 1.00 61.79 7 VAL B C 1
ATOM 713 O O . VAL B 1 3 ? 49.964 59.007 13.981 1.00 62.15 7 VAL B O 1
ATOM 717 N N . ILE B 1 4 ? 51.136 59.971 12.330 1.00 61.00 8 ILE B N 1
ATOM 718 C CA . ILE B 1 4 ? 52.301 60.188 13.176 1.00 62.92 8 ILE B CA 1
ATOM 719 C C . ILE B 1 4 ? 51.975 61.271 14.203 1.00 64.93 8 ILE B C 1
ATOM 720 O O . ILE B 1 4 ? 51.803 62.436 13.852 1.00 67.44 8 ILE B O 1
ATOM 725 N N . LYS B 1 5 ? 51.880 60.881 15.471 1.00 65.10 9 LYS B N 1
ATOM 726 C CA . LYS B 1 5 ? 51.569 61.825 16.541 1.00 66.40 9 LYS B CA 1
ATOM 727 C C . LYS B 1 5 ? 52.828 62.497 17.075 1.00 65.97 9 LYS B C 1
ATOM 728 O O . LYS B 1 5 ? 52.841 63.697 17.327 1.00 67.04 9 LYS B O 1
ATOM 734 N N . ASN B 1 6 ? 53.885 61.715 17.254 1.00 65.91 10 ASN B N 1
ATOM 735 C CA . ASN B 1 6 ? 55.142 62.244 17.763 1.00 65.96 10 ASN B CA 1
ATOM 736 C C . ASN B 1 6 ? 56.268 61.410 17.173 1.00 65.89 10 ASN B C 1
ATOM 737 O O . ASN B 1 6 ? 56.343 60.208 17.417 1.00 66.33 10 ASN B O 1
ATOM 742 N N . ALA B 1 7 ? 57.141 62.039 16.393 1.00 66.46 11 ALA B N 1
ATOM 743 C CA . ALA B 1 7 ? 58.246 61.316 15.775 1.00 69.50 11 ALA B CA 1
ATOM 744 C C . ALA B 1 7 ? 59.533 62.117 15.772 1.00 70.97 11 ALA B C 1
ATOM 745 O O . ALA B 1 7 ? 59.517 63.327 15.567 1.00 71.51 11 ALA B O 1
ATOM 747 N N . ASP B 1 8 ? 60.651 61.431 15.989 1.00 74.28 12 ASP B N 1
ATOM 748 C CA . ASP B 1 8 ? 61.953 62.084 16.008 1.00 78.73 12 ASP B CA 1
ATOM 749 C C . ASP B 1 8 ? 62.922 61.405 15.045 1.00 77.37 12 ASP B C 1
ATOM 750 O O . ASP B 1 8 ? 64.091 61.781 14.955 1.00 78.91 12 ASP B O 1
ATOM 755 N N . MET B 1 9 ? 62.430 60.413 14.315 1.00 73.99 13 MET B N 1
ATOM 756 C CA . MET B 1 9 ? 63.268 59.677 13.381 1.00 72.26 13 MET B CA 1
ATOM 757 C C . MET B 1 9 ? 63.183 60.162 11.937 1.00 73.83 13 MET B C 1
ATOM 758 O O . MET B 1 9 ? 62.263 60.890 11.560 1.00 71.90 13 MET B O 1
ATOM 763 N N . SER B 1 10 ? 64.160 59.736 11.139 1.00 75.13 14 SER B N 1
ATOM 764 C CA . SER B 1 10 ? 64.244 60.098 9.728 1.00 77.52 14 SER B CA 1
ATOM 765 C C . SER B 1 10 ? 63.033 59.621 8.936 1.00 77.29 14 SER B C 1
ATOM 766 O O . SER B 1 10 ? 62.479 58.559 9.211 1.00 77.07 14 SER B O 1
ATOM 769 N N . GLU B 1 11 ? 62.641 60.410 7.940 1.00 79.24 15 GLU B N 1
ATOM 770 C CA . GLU B 1 11 ? 61.491 60.093 7.094 1.00 80.57 15 GLU B CA 1
ATOM 771 C C . GLU B 1 11 ? 61.578 58.716 6.434 1.00 78.49 15 GLU B C 1
ATOM 772 O O . GLU B 1 11 ? 60.614 58.250 5.829 1.00 77.77 15 GLU B O 1
ATOM 778 N N . GLU B 1 12 ? 62.731 58.069 6.546 1.00 76.81 16 GLU B N 1
ATOM 779 C CA . GLU B 1 12 ? 62.905 56.745 5.966 1.00 76.87 16 GLU B CA 1
ATOM 780 C C . GLU B 1 12 ? 62.579 55.721 7.045 1.00 73.63 16 GLU B C 1
ATOM 781 O O . GLU B 1 12 ? 61.837 54.766 6.813 1.00 73.84 16 GLU B O 1
ATOM 787 N N . MET B 1 13 ? 63.141 55.938 8.229 1.00 70.32 17 MET B N 1
ATOM 788 C CA . MET B 1 13 ? 62.919 55.062 9.374 1.00 65.77 17 MET B CA 1
ATOM 789 C C . MET B 1 13 ? 61.451 55.171 9.767 1.00 63.76 17 MET B C 1
ATOM 790 O O . MET B 1 13 ? 60.836 54.209 10.241 1.00 59.41 17 MET B O 1
ATOM 795 N N . GLN B 1 14 ? 60.902 56.363 9.566 1.00 61.28 18 GLN B N 1
ATOM 796 C CA . GLN B 1 14 ? 59.510 56.623 9.873 1.00 62.30 18 GLN B CA 1
ATOM 797 C C . GLN B 1 14 ? 58.684 55.762 8.927 1.00 61.95 18 GLN B C 1
ATOM 798 O O . GLN B 1 14 ? 57.660 55.198 9.310 1.00 62.49 18 GLN B O 1
ATOM 804 N N . GLN B 1 15 ? 59.162 55.650 7.692 1.00 63.13 19 GLN B N 1
ATOM 805 C CA . GLN B 1 15 ? 58.506 54.847 6.669 1.00 64.55 19 GLN B CA 1
ATOM 806 C C . GLN B 1 15 ? 58.450 53.382 7.107 1.00 62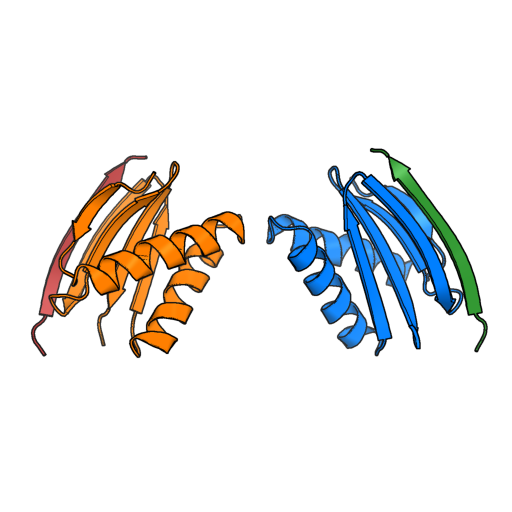.88 19 GLN B C 1
ATOM 807 O O . GLN B 1 15 ? 57.376 52.786 7.199 1.00 61.01 19 GLN B O 1
ATOM 813 N N . ASP B 1 16 ? 59.618 52.813 7.383 1.00 61.54 20 ASP B N 1
ATOM 814 C CA . ASP B 1 16 ? 59.721 51.423 7.810 1.00 61.79 20 ASP B CA 1
ATOM 815 C C . ASP B 1 16 ? 58.880 51.099 9.049 1.00 60.15 20 ASP B C 1
ATOM 816 O O . ASP B 1 16 ? 58.303 50.013 9.135 1.00 60.88 20 ASP B O 1
ATOM 821 N N . SER B 1 17 ? 58.814 52.034 9.998 1.00 56.78 21 SER B N 1
ATOM 822 C CA . SER B 1 17 ? 58.035 51.852 11.228 1.00 50.98 21 SER B CA 1
ATOM 823 C C . SER B 1 17 ? 56.587 51.561 10.899 1.00 47.72 21 SER B C 1
ATOM 824 O O . SER B 1 17 ? 55.982 50.641 11.452 1.00 44.42 21 SER B O 1
ATOM 827 N N . VAL B 1 18 ? 56.034 52.375 10.005 1.00 47.95 22 VAL B N 1
ATOM 828 C CA . VAL B 1 18 ? 54.646 52.235 9.574 1.00 51.95 22 VAL B CA 1
ATOM 829 C C . VAL B 1 18 ? 54.452 50.964 8.750 1.00 52.23 22 VAL B C 1
ATOM 830 O O . VAL B 1 18 ? 53.520 50.187 8.982 1.00 50.35 22 VAL B O 1
ATOM 834 N N . GLU B 1 19 ? 55.340 50.761 7.786 1.00 53.03 23 GLU B N 1
ATOM 835 C CA . GLU B 1 19 ? 55.278 49.589 6.931 1.00 56.73 23 GLU B CA 1
ATOM 836 C C . GLU B 1 19 ? 55.326 48.328 7.784 1.00 55.72 23 GLU B C 1
ATOM 837 O O . GLU B 1 19 ? 54.484 47.432 7.650 1.00 55.66 23 GLU B O 1
ATOM 843 N N . CYS B 1 20 ? 56.313 48.280 8.673 1.00 53.03 24 CYS B N 1
ATOM 844 C CA . CYS B 1 20 ? 56.511 47.143 9.560 1.00 51.00 24 CYS B CA 1
ATOM 845 C C . CYS B 1 20 ? 55.311 46.892 10.473 1.00 53.75 24 CYS B C 1
ATOM 846 O O . CYS B 1 20 ? 54.893 45.745 10.661 1.00 52.47 24 CYS B O 1
ATOM 849 N N . ALA B 1 21 ? 54.757 47.960 11.044 1.00 53.57 25 ALA B N 1
ATOM 850 C CA . ALA B 1 21 ? 53.606 47.819 11.929 1.00 53.05 25 ALA B CA 1
ATOM 851 C C . ALA B 1 21 ? 52.400 47.319 11.147 1.00 51.87 25 ALA B C 1
ATOM 852 O O . ALA B 1 21 ? 51.611 46.517 11.649 1.00 48.59 25 ALA B O 1
ATOM 854 N N . THR B 1 22 ? 52.257 47.799 9.916 1.00 52.53 26 THR B N 1
ATOM 855 C CA . THR B 1 22 ? 51.138 47.392 9.071 1.00 54.75 26 THR B CA 1
ATOM 856 C C . THR B 1 22 ? 51.159 45.881 8.871 1.00 54.62 26 THR B C 1
ATOM 857 O O . THR B 1 22 ? 50.159 45.188 9.093 1.00 54.44 26 THR B O 1
ATOM 861 N N . GLN B 1 23 ? 52.311 45.374 8.456 1.00 53.96 27 GLN B N 1
ATOM 86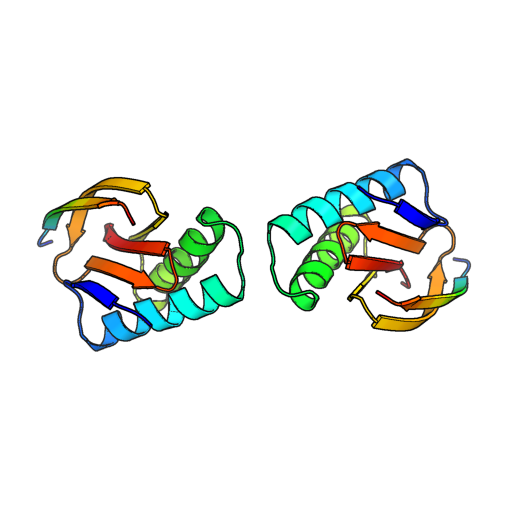2 C CA . GLN B 1 23 ? 52.465 43.950 8.238 1.00 54.40 27 GLN B CA 1
ATOM 863 C C . GLN B 1 23 ? 52.174 43.160 9.509 1.00 52.20 27 GLN B C 1
ATOM 864 O O . GLN B 1 23 ? 51.562 42.096 9.448 1.00 54.66 27 GLN B O 1
ATOM 870 N N . ALA B 1 24 ? 52.589 43.690 10.658 1.00 48.13 28 ALA B N 1
ATOM 871 C CA . ALA B 1 24 ? 52.362 43.022 11.939 1.00 46.26 28 ALA B CA 1
ATOM 872 C C . ALA B 1 24 ? 50.886 42.973 12.337 1.00 46.86 28 ALA B C 1
ATOM 873 O O . ALA B 1 24 ? 50.413 41.975 12.881 1.00 46.65 28 ALA B O 1
ATOM 875 N N . LEU B 1 25 ? 50.160 44.054 12.077 1.00 48.21 29 LEU B N 1
ATOM 876 C CA . LEU B 1 25 ? 48.743 44.106 12.420 1.00 51.06 29 LEU B CA 1
ATOM 877 C C . LEU B 1 25 ? 47.958 43.102 11.598 1.00 53.72 29 LEU B C 1
ATOM 878 O O . LEU B 1 25 ? 47.048 42.445 12.102 1.00 53.49 29 LEU B O 1
ATOM 883 N N . GLU B 1 26 ? 48.309 42.995 10.323 1.00 55.08 30 GLU B N 1
ATOM 884 C CA . GLU B 1 26 ? 47.625 42.070 9.440 1.00 57.42 30 GLU B CA 1
ATOM 885 C C . GLU B 1 26 ? 47.905 40.638 9.879 1.00 55.92 30 GLU B C 1
ATOM 886 O O . GLU B 1 26 ? 47.016 39.780 9.854 1.00 54.36 30 GLU B O 1
ATOM 892 N N . LYS B 1 27 ? 49.140 40.394 10.310 1.00 50.65 31 LYS B N 1
ATOM 893 C CA . LYS B 1 27 ? 49.553 39.060 10.710 1.00 47.69 31 LYS B CA 1
ATOM 894 C C . LYS B 1 27 ? 49.141 38.554 12.094 1.00 48.85 31 LYS B C 1
ATOM 895 O O . LYS B 1 27 ? 48.796 37.383 12.235 1.00 49.90 31 LYS B O 1
ATOM 901 N N . TYR B 1 28 ? 49.156 39.413 13.111 1.00 50.66 32 TYR B N 1
ATOM 902 C CA . TYR B 1 28 ? 48.808 38.957 14.458 1.00 49.24 32 TYR B CA 1
ATOM 903 C C . TYR B 1 28 ? 47.581 39.620 15.063 1.00 50.35 32 TYR B C 1
ATOM 904 O O . TYR B 1 28 ? 47.249 40.755 14.723 1.00 51.52 32 TYR B O 1
ATOM 913 N N . ASN B 1 29 ? 46.913 38.918 15.977 1.00 51.68 33 ASN B N 1
ATOM 914 C CA . ASN B 1 29 ? 45.721 39.477 16.611 1.00 56.37 33 ASN B CA 1
ATOM 915 C C . ASN B 1 29 ? 45.929 39.895 18.070 1.00 55.04 33 ASN B C 1
ATOM 916 O O . ASN B 1 29 ? 45.038 40.472 18.700 1.00 56.04 33 ASN B O 1
ATOM 921 N N . ILE B 1 30 ? 47.107 39.605 18.605 1.00 53.83 34 ILE B N 1
ATOM 922 C CA . ILE B 1 30 ? 47.418 39.953 19.981 1.00 49.30 34 ILE B CA 1
ATOM 923 C C . ILE B 1 30 ? 48.490 41.031 19.984 1.00 46.35 34 ILE B C 1
ATOM 924 O O . ILE B 1 30 ? 49.559 40.855 19.385 1.00 41.92 34 ILE B O 1
ATOM 929 N N . GLU B 1 31 ? 48.185 42.143 20.651 1.00 40.93 35 GLU B N 1
ATOM 930 C CA . GLU B 1 31 ? 49.100 43.285 20.757 1.00 44.50 35 GLU B CA 1
ATOM 931 C C . GLU B 1 31 ? 50.524 42.888 21.167 1.00 38.67 35 GLU B C 1
ATOM 932 O O . GLU B 1 31 ? 51.506 43.408 20.628 1.00 31.52 35 GLU B O 1
ATOM 938 N N . LYS B 1 32 ? 50.634 41.955 22.103 1.00 35.87 36 LYS B N 1
ATOM 939 C CA . LYS B 1 32 ? 51.941 41.497 22.534 1.00 40.09 36 LYS B CA 1
ATOM 940 C C . LYS B 1 32 ? 52.722 40.991 21.312 1.00 43.33 36 LYS B C 1
ATOM 941 O O . LYS B 1 32 ? 53.834 41.454 21.034 1.00 45.24 36 LYS B O 1
ATOM 947 N N . ASP B 1 33 ? 52.128 40.056 20.572 1.00 43.20 37 ASP B N 1
ATOM 948 C CA . ASP B 1 33 ? 52.778 39.494 19.389 1.00 42.10 37 ASP B CA 1
ATOM 949 C C . ASP B 1 33 ? 53.049 40.533 18.304 1.00 38.41 37 ASP B C 1
ATOM 950 O O . ASP B 1 33 ? 54.072 40.463 17.618 1.00 37.39 37 ASP B O 1
ATOM 955 N N . ILE B 1 34 ? 52.140 41.492 18.141 1.00 37.18 38 ILE B N 1
ATOM 956 C CA . ILE B 1 34 ? 52.331 42.552 17.148 1.00 36.91 38 ILE B CA 1
ATOM 957 C C . ILE B 1 34 ? 53.559 43.363 17.551 1.00 38.49 38 ILE B C 1
ATOM 958 O O . ILE B 1 34 ? 54.402 43.694 16.721 1.00 42.47 38 ILE B O 1
ATOM 963 N N . ALA B 1 35 ? 53.652 43.689 18.837 1.00 38.26 39 ALA B N 1
ATOM 964 C CA . ALA B 1 35 ? 54.786 44.460 19.337 1.00 38.50 39 ALA B CA 1
ATOM 965 C C . ALA B 1 35 ? 56.068 43.651 19.172 1.00 35.81 39 ALA B C 1
ATOM 966 O O . ALA B 1 35 ? 57.122 44.194 18.811 1.00 31.95 39 ALA B O 1
ATOM 968 N N . ALA B 1 36 ? 55.978 42.355 19.456 1.00 33.31 40 ALA B N 1
ATOM 969 C CA . ALA B 1 36 ? 57.136 41.475 19.323 1.00 35.06 40 ALA B CA 1
ATOM 970 C C . ALA B 1 36 ? 57.615 41.521 17.880 1.00 36.55 40 ALA B C 1
ATOM 971 O O . ALA B 1 36 ? 58.819 41.624 17.617 1.00 41.74 40 ALA B O 1
ATOM 973 N N . HIS B 1 37 ? 56.674 41.480 16.942 1.00 38.72 41 HIS B N 1
ATOM 974 C CA . HIS B 1 37 ? 57.051 41.517 15.537 1.00 46.80 41 HIS B CA 1
ATOM 975 C C . HIS B 1 37 ? 57.825 42.788 15.220 1.00 45.63 41 HIS B C 1
ATOM 976 O O . HIS B 1 37 ? 58.956 42.731 14.741 1.00 51.06 41 HIS B O 1
ATOM 983 N N . ILE B 1 38 ? 57.214 43.936 15.482 1.00 43.82 42 ILE B N 1
ATOM 984 C CA . ILE B 1 38 ? 57.865 45.210 15.197 1.00 43.53 42 ILE B CA 1
ATOM 985 C C . ILE B 1 38 ? 59.230 45.307 15.869 1.00 41.79 42 ILE B C 1
ATOM 986 O O . ILE B 1 38 ? 60.208 45.747 15.263 1.00 43.15 42 ILE B O 1
ATOM 991 N N . LYS B 1 39 ? 59.292 44.887 17.124 1.00 39.20 43 LYS B N 1
ATOM 992 C CA . LYS B 1 39 ? 60.532 44.939 17.879 1.00 40.71 43 LYS B CA 1
ATOM 993 C C . LYS B 1 39 ? 61.659 44.156 17.198 1.00 42.11 43 LYS B C 1
ATOM 994 O O . LYS B 1 39 ? 62.728 44.714 16.908 1.00 40.78 43 LYS B O 1
ATOM 1000 N N . LYS B 1 40 ? 61.416 42.873 16.933 1.00 40.94 44 LYS B N 1
ATOM 1001 C CA . LYS B 1 40 ? 62.428 42.020 16.314 1.00 40.61 44 LYS B CA 1
ATOM 1002 C C . LYS B 1 40 ? 62.936 42.498 14.960 1.00 40.89 44 LYS B C 1
ATOM 1003 O O . LYS B 1 40 ? 64.125 42.397 14.678 1.00 41.80 44 LYS B O 1
ATOM 1009 N N . GLU B 1 41 ? 62.054 43.031 14.127 1.00 42.32 45 GLU B N 1
ATOM 1010 C CA . GLU B 1 41 ? 62.486 43.529 12.831 1.00 47.01 45 GLU B CA 1
ATOM 1011 C C . GLU B 1 41 ? 63.475 44.668 12.980 1.00 47.63 45 GLU B C 1
ATOM 1012 O O . GLU B 1 41 ? 64.527 44.672 12.339 1.00 48.19 45 GLU B O 1
ATOM 1018 N N . PHE B 1 42 ? 63.141 45.635 13.829 1.00 49.58 46 PHE B N 1
ATOM 1019 C CA . PHE B 1 42 ? 64.019 46.778 14.033 1.00 48.33 46 PHE B CA 1
ATOM 1020 C C . PHE B 1 42 ? 65.348 46.400 14.663 1.00 47.38 46 PHE B C 1
ATOM 1021 O O . PHE B 1 42 ? 66.369 46.986 14.319 1.00 48.01 46 PHE B O 1
ATOM 1029 N N . ASP B 1 43 ? 65.352 45.434 15.578 1.00 48.89 47 ASP B N 1
ATOM 1030 C CA . ASP B 1 43 ? 66.616 45.013 16.169 1.00 52.08 47 ASP B CA 1
ATOM 1031 C C . ASP B 1 43 ? 67.459 44.478 15.020 1.00 56.76 47 ASP B C 1
ATOM 1032 O O . ASP B 1 43 ? 68.656 44.736 14.945 1.00 59.34 47 ASP B O 1
ATOM 1037 N N . LYS B 1 44 ? 66.819 43.728 14.125 1.00 60.15 48 LYS B N 1
ATOM 1038 C CA . LYS B 1 44 ? 67.498 43.158 12.967 1.00 61.14 48 LYS B CA 1
ATOM 1039 C C . LYS B 1 44 ? 68.021 44.245 12.028 1.00 59.36 48 LYS B C 1
ATOM 1040 O O . LYS B 1 44 ? 69.225 44.391 11.857 1.00 60.11 48 LYS B O 1
ATOM 1046 N N . LYS B 1 45 ? 67.112 45.008 11.430 1.00 56.94 49 LYS B N 1
ATOM 1047 C CA . LYS B 1 45 ? 67.490 46.059 10.497 1.00 56.32 49 LYS B CA 1
ATOM 1048 C C . LYS B 1 45 ? 68.220 47.260 11.089 1.00 57.75 49 LYS B C 1
ATOM 1049 O O . LYS B 1 45 ? 69.035 47.880 10.410 1.00 56.94 49 LYS B O 1
ATOM 1055 N N . TYR B 1 46 ? 67.926 47.607 12.338 1.00 59.43 50 TYR B N 1
ATOM 1056 C CA . TYR B 1 46 ? 68.576 48.758 12.951 1.00 58.79 50 TYR B CA 1
ATOM 1057 C C . TYR B 1 46 ? 69.392 48.446 14.196 1.00 60.12 50 TYR B C 1
ATOM 1058 O O . TYR B 1 46 ? 69.719 49.344 14.970 1.00 60.99 50 TYR B O 1
ATOM 1067 N N . ASN B 1 47 ? 69.719 47.172 14.386 1.00 60.77 51 ASN B N 1
ATOM 1068 C CA . ASN B 1 47 ? 70.526 46.745 15.525 1.00 61.41 51 ASN B CA 1
ATOM 1069 C C . ASN B 1 47 ? 69.836 47.006 16.865 1.00 61.06 51 ASN B C 1
ATOM 1070 O O . ASN B 1 47 ? 69.034 47.930 16.989 1.00 61.80 51 ASN B O 1
ATOM 1075 N N . PRO B 1 48 ? 70.149 46.192 17.889 1.00 60.18 52 PRO B N 1
ATOM 1076 C CA . PRO B 1 48 ? 69.578 46.311 19.240 1.00 58.27 52 PRO B CA 1
ATOM 1077 C C . PRO B 1 48 ? 69.910 47.672 19.878 1.00 58.77 52 PRO B C 1
ATOM 1078 O O . PRO B 1 48 ? 70.852 48.342 19.450 1.00 58.07 52 PRO B O 1
ATOM 1082 N N . THR B 1 49 ? 69.144 48.087 20.887 1.00 55.99 53 THR B N 1
ATOM 1083 C CA . THR B 1 49 ? 68.015 47.322 21.405 1.00 54.02 53 THR B CA 1
ATOM 1084 C C . THR B 1 49 ? 66.754 48.176 21.325 1.00 52.98 53 THR B C 1
ATOM 1085 O O . THR B 1 49 ? 66.751 49.324 21.781 1.00 52.23 53 THR B O 1
ATOM 1089 N N . TRP B 1 50 ? 65.689 47.623 20.745 1.00 46.77 54 TRP B N 1
ATOM 1090 C CA . TRP B 1 50 ? 64.440 48.364 20.628 1.00 43.01 54 TRP B CA 1
ATOM 1091 C C . TRP B 1 50 ? 63.368 47.831 21.561 1.00 39.32 54 TRP B C 1
ATOM 1092 O O . TRP B 1 50 ? 63.493 46.746 22.134 1.00 37.80 54 TRP B O 1
ATOM 1103 N N . HIS B 1 51 ? 62.316 48.625 21.721 1.00 37.20 55 HIS B N 1
ATOM 1104 C CA . HIS B 1 51 ? 61.203 48.270 22.582 1.00 32.14 55 HIS B CA 1
ATOM 1105 C C . HIS B 1 51 ? 59.956 48.756 21.906 1.00 29.94 55 HIS B C 1
ATOM 1106 O O . HIS B 1 51 ? 59.974 49.782 21.220 1.00 29.65 55 HIS B O 1
ATOM 1113 N N . CYS B 1 52 ? 58.869 48.021 22.094 1.00 29.33 56 CYS B N 1
ATOM 1114 C CA . CYS B 1 52 ? 57.623 48.389 21.452 1.00 30.65 56 CYS B CA 1
ATOM 1115 C C . CYS B 1 52 ? 56.428 48.114 22.346 1.00 28.53 56 CYS B C 1
ATOM 1116 O O . CYS B 1 52 ? 56.380 47.108 23.061 1.00 27.17 56 CYS B O 1
ATOM 1119 N N . ILE B 1 53 ? 55.474 49.034 22.305 1.00 27.17 57 ILE B N 1
ATOM 1120 C CA . ILE B 1 53 ? 54.247 48.921 23.075 1.00 27.75 57 ILE B CA 1
ATOM 1121 C C . ILE B 1 53 ? 53.114 49.198 22.093 1.00 31.43 57 ILE B C 1
ATOM 1122 O O . ILE B 1 53 ? 53.148 50.179 21.323 1.00 29.01 57 ILE B O 1
ATOM 1127 N N . VAL B 1 54 ? 52.125 48.313 22.107 1.00 32.80 58 VAL B N 1
ATOM 1128 C CA . VAL B 1 54 ? 50.971 48.433 21.228 1.00 34.25 58 VAL B CA 1
ATOM 1129 C C . VAL B 1 54 ? 49.709 48.406 22.062 1.00 31.01 58 VAL B C 1
ATOM 1130 O O . VAL B 1 54 ? 49.539 47.528 22.909 1.00 29.91 58 VAL B O 1
ATOM 1134 N N . GLY B 1 55 ? 48.819 49.362 21.835 1.00 31.18 59 GLY B N 1
ATOM 1135 C CA . GLY B 1 55 ? 47.599 49.360 22.621 1.00 39.13 59 GLY B CA 1
ATOM 1136 C C . GLY B 1 55 ? 46.699 50.568 22.477 1.00 40.54 59 GLY B C 1
ATOM 1137 O O . GLY B 1 55 ? 47.012 51.520 21.754 1.00 42.85 59 GLY B O 1
ATOM 1138 N N . ARG B 1 56 ? 45.581 50.527 23.193 1.00 42.49 60 ARG B N 1
ATOM 1139 C CA . ARG B 1 56 ? 44.606 51.601 23.142 1.00 46.14 60 ARG B CA 1
ATOM 1140 C C . ARG B 1 56 ? 44.634 52.516 24.356 1.00 46.18 60 ARG B C 1
ATOM 1141 O O . ARG B 1 56 ? 44.386 53.712 24.227 1.00 48.93 60 ARG B O 1
ATOM 1149 N N . ASN B 1 57 ? 44.943 51.970 25.529 1.00 44.47 61 ASN B N 1
ATOM 1150 C CA . ASN B 1 57 ? 44.976 52.792 26.735 1.00 41.57 61 ASN B CA 1
ATOM 1151 C C . ASN B 1 57 ? 46.188 52.562 27.620 1.00 38.86 61 ASN B C 1
ATOM 1152 O O . ASN B 1 57 ? 46.261 51.572 28.347 1.00 37.99 61 ASN B O 1
ATOM 1157 N N . PHE B 1 58 ? 47.134 53.493 27.565 1.00 35.41 62 PHE B N 1
ATOM 1158 C CA . PHE B 1 58 ? 48.334 53.401 28.384 1.00 34.77 62 PHE B CA 1
ATOM 1159 C C . PHE B 1 58 ? 49.080 54.717 28.365 1.00 32.02 62 PHE B C 1
ATOM 1160 O O . PHE B 1 58 ? 48.922 55.514 27.447 1.00 33.94 62 PHE B O 1
ATOM 1168 N N . GLY B 1 59 ? 49.868 54.948 29.407 1.00 31.08 63 GLY B N 1
ATOM 1169 C CA . GLY B 1 59 ? 50.667 56.157 29.494 1.00 31.10 63 GLY B CA 1
ATOM 1170 C C . GLY B 1 59 ? 52.076 55.663 29.728 1.00 34.24 63 GLY B C 1
ATOM 1171 O O . GLY B 1 59 ? 52.262 54.636 30.390 1.00 36.30 63 GLY B O 1
ATOM 1172 N N . SER B 1 60 ? 53.076 56.362 29.207 1.00 33.06 64 SER B N 1
ATOM 1173 C CA . SER B 1 60 ? 54.440 55.880 29.395 1.00 32.62 64 SER B CA 1
ATOM 1174 C C . SER B 1 60 ? 55.484 56.970 29.530 1.00 30.09 64 SER B C 1
ATOM 1175 O O . SER B 1 60 ? 55.290 58.093 29.076 1.00 25.41 64 SER B O 1
ATOM 1178 N N . TYR B 1 61 ? 56.604 56.609 30.146 1.00 26.23 65 TYR B N 1
ATOM 1179 C CA . TYR B 1 61 ? 57.713 57.524 30.294 1.00 30.60 65 TYR B CA 1
ATOM 1180 C C . TYR B 1 61 ? 58.941 56.677 30.021 1.00 28.40 65 TYR B C 1
ATOM 1181 O O . TYR B 1 61 ? 59.165 55.687 30.703 1.00 29.67 65 TYR B O 1
ATOM 1190 N N . VAL B 1 62 ? 59.729 57.058 29.022 1.00 27.54 66 VAL B N 1
ATOM 1191 C CA . VAL B 1 62 ? 60.913 56.274 28.667 1.00 32.98 66 VAL B CA 1
ATOM 1192 C C . VAL B 1 62 ? 62.101 57.139 28.240 1.00 37.69 66 VAL B C 1
ATOM 1193 O O . VAL B 1 62 ? 61.945 58.312 27.880 1.00 37.86 66 VAL B O 1
ATOM 1197 N N . THR B 1 63 ? 63.283 56.530 28.259 1.00 39.10 67 THR B N 1
ATOM 1198 C CA . THR B 1 63 ? 64.518 57.200 27.869 1.00 41.35 67 THR B CA 1
ATOM 1199 C C . THR B 1 63 ? 64.946 56.536 26.563 1.00 42.89 67 THR B C 1
ATOM 1200 O O . THR B 1 63 ? 64.987 55.310 26.476 1.00 43.45 67 THR B O 1
ATOM 1204 N N . HIS B 1 64 ? 65.274 57.343 25.561 1.00 45.05 68 HIS B N 1
ATOM 1205 C CA . HIS B 1 64 ? 65.673 56.822 24.258 1.00 48.75 68 HIS B CA 1
ATOM 1206 C C . HIS B 1 64 ? 66.734 57.693 23.590 1.00 52.71 68 HIS B C 1
ATOM 1207 O O . HIS B 1 64 ? 67.016 58.804 24.035 1.00 53.60 68 HIS B O 1
ATOM 1214 N N . GLU B 1 65 ? 67.318 57.178 22.513 1.00 54.80 69 GLU B N 1
ATOM 1215 C CA . GLU B 1 65 ? 68.311 57.926 21.761 1.00 55.43 69 GLU B CA 1
ATOM 1216 C C . GLU B 1 65 ? 67.499 58.832 20.852 1.00 56.59 69 GLU B C 1
ATOM 1217 O O . GLU B 1 65 ? 66.467 58.412 20.325 1.00 53.03 69 GLU B O 1
ATOM 1223 N N . THR B 1 66 ? 67.946 60.070 20.672 1.00 58.41 70 THR B N 1
ATOM 1224 C CA . THR B 1 66 ? 67.217 60.989 19.810 1.00 62.45 70 THR B CA 1
ATOM 1225 C C . THR B 1 66 ? 67.268 60.392 18.414 1.00 63.01 70 THR B C 1
ATOM 1226 O O . THR B 1 66 ? 68.152 59.588 18.114 1.00 64.35 70 THR B O 1
ATOM 1230 N N . LYS B 1 67 ? 66.321 60.780 17.568 1.00 63.32 71 LYS B N 1
ATOM 1231 C CA . LYS B 1 67 ? 66.262 60.274 16.203 1.00 65.92 71 LYS B CA 1
ATOM 1232 C C . LYS B 1 67 ? 65.806 58.816 16.157 1.00 63.21 71 LYS B C 1
ATOM 1233 O O . LYS B 1 67 ? 65.680 58.235 15.080 1.00 66.74 71 LYS B O 1
ATOM 1239 N N . HIS B 1 68 ? 65.554 58.229 17.322 1.00 58.67 72 HIS B N 1
ATOM 1240 C CA . HIS B 1 68 ? 65.119 56.837 17.392 1.00 55.56 72 HIS B CA 1
ATOM 1241 C C . HIS B 1 68 ? 63.885 56.658 18.268 1.00 51.13 72 HIS B C 1
ATOM 1242 O O . HIS B 1 68 ? 63.847 55.815 19.170 1.00 43.70 72 HIS B O 1
ATOM 1249 N N . PHE B 1 69 ? 62.872 57.464 17.979 1.00 49.12 73 PHE B N 1
ATOM 1250 C CA . PHE B 1 69 ? 61.627 57.426 18.718 1.00 47.25 73 PHE B CA 1
ATOM 1251 C C . PHE B 1 69 ? 60.460 57.763 17.808 1.00 44.72 73 PHE B C 1
ATOM 1252 O O . PHE B 1 69 ? 60.527 58.696 17.008 1.00 45.56 73 PHE B O 1
ATOM 1260 N N . ILE B 1 70 ? 59.388 56.995 17.928 1.00 41.94 74 ILE B N 1
ATOM 1261 C CA . ILE B 1 70 ? 58.196 57.271 17.156 1.00 40.10 74 ILE B CA 1
ATOM 1262 C C . ILE B 1 70 ? 56.966 56.756 17.895 1.00 38.28 74 ILE B C 1
ATOM 1263 O O . ILE B 1 70 ? 56.982 55.680 18.493 1.00 40.34 74 ILE B O 1
ATOM 1268 N N . TYR B 1 71 ? 55.916 57.567 17.872 1.00 40.29 75 TYR B N 1
ATOM 1269 C CA . TYR B 1 71 ? 54.628 57.258 18.486 1.00 39.90 75 TYR B CA 1
ATOM 1270 C C . TYR B 1 71 ? 53.620 57.629 17.405 1.00 40.74 75 TYR B C 1
ATOM 1271 O O . TYR B 1 71 ? 53.676 58.728 16.849 1.00 41.96 75 TYR B O 1
ATOM 1280 N N . PHE B 1 72 ? 52.709 56.717 17.089 1.00 40.06 76 PHE B N 1
ATOM 1281 C CA . PHE B 1 72 ? 51.735 56.994 16.037 1.00 41.18 76 PHE B CA 1
ATOM 1282 C C . PHE B 1 72 ? 50.534 56.067 16.092 1.00 42.02 76 PHE B C 1
ATOM 1283 O O . PHE B 1 72 ? 50.518 55.093 16.842 1.00 40.71 76 PHE B O 1
ATOM 1291 N N . TYR B 1 73 ? 49.535 56.380 15.277 1.00 44.76 77 TYR B N 1
ATOM 1292 C CA . TYR B 1 73 ? 48.323 55.584 15.212 1.00 51.37 77 TYR B CA 1
ATOM 1293 C C . TYR B 1 73 ? 48.281 54.726 13.967 1.00 52.75 77 TYR B C 1
ATOM 1294 O O . TYR B 1 73 ? 48.970 54.988 12.980 1.00 53.11 77 TYR B O 1
ATOM 1303 N N . LEU B 1 74 ? 47.459 53.692 14.026 1.00 54.44 78 LEU B N 1
ATOM 1304 C CA . LEU B 1 74 ? 47.298 52.780 12.913 1.00 58.19 78 LEU B CA 1
ATOM 1305 C C . LEU B 1 74 ? 46.102 51.924 13.271 1.00 60.78 78 LEU B C 1
ATOM 1306 O O . LEU B 1 74 ? 46.149 51.135 14.217 1.00 60.72 78 LEU B O 1
ATOM 1311 N N . GLY B 1 75 ? 45.022 52.088 12.517 1.00 64.11 79 GLY B N 1
ATOM 1312 C CA . GLY B 1 75 ? 43.817 51.348 12.822 1.00 65.32 79 GLY B CA 1
ATOM 1313 C C . GLY B 1 75 ? 43.356 51.947 14.132 1.00 66.54 79 GLY B C 1
ATOM 1314 O O . GLY B 1 75 ? 43.609 53.126 14.394 1.00 66.65 79 GLY B O 1
ATOM 1315 N N . GLN B 1 76 ? 42.691 51.154 14.961 1.00 67.05 80 GLN B N 1
ATOM 1316 C CA . GLN B 1 76 ? 42.232 51.647 16.253 1.00 68.54 80 GLN B CA 1
ATOM 1317 C C . GLN B 1 76 ? 43.301 51.349 17.303 1.00 65.10 80 GLN B C 1
ATOM 1318 O O . GLN B 1 76 ? 42.998 51.200 18.492 1.00 63.72 80 GLN B O 1
ATOM 1324 N N . VAL B 1 77 ? 44.554 51.268 16.857 1.00 57.86 81 VAL B N 1
ATOM 1325 C CA . VAL B 1 77 ? 45.654 50.965 17.757 1.00 51.19 81 VAL B CA 1
ATOM 1326 C C . VAL B 1 77 ? 46.763 52.011 17.712 1.00 47.65 81 VAL B C 1
ATOM 1327 O O . VAL B 1 77 ? 46.999 52.652 16.687 1.00 51.43 81 VAL B O 1
ATOM 1331 N N . ALA B 1 78 ? 47.432 52.190 18.843 1.00 44.23 82 ALA B N 1
ATOM 1332 C CA . ALA B 1 78 ? 48.523 53.149 18.949 1.00 36.31 82 ALA B CA 1
ATOM 1333 C C . ALA B 1 78 ? 49.804 52.365 19.131 1.00 35.39 82 ALA B C 1
ATOM 1334 O O . ALA B 1 78 ? 49.825 51.331 19.824 1.00 30.78 82 ALA B O 1
ATOM 1336 N N . ILE B 1 79 ? 50.873 52.868 18.522 1.00 34.29 83 ILE B N 1
ATOM 1337 C CA . ILE B 1 79 ? 52.162 52.205 18.591 1.00 36.56 83 ILE B CA 1
ATOM 1338 C C . ILE B 1 79 ? 53.272 53.079 19.131 1.00 32.85 83 ILE B C 1
ATOM 1339 O O . ILE B 1 79 ? 53.425 54.233 18.743 1.00 32.16 83 ILE B O 1
ATOM 1344 N N . LEU B 1 80 ? 54.045 52.510 20.042 1.00 35.13 84 LEU B N 1
ATOM 1345 C CA . LEU B 1 80 ? 55.178 53.213 20.629 1.00 35.74 84 LEU B CA 1
ATOM 1346 C C . LEU B 1 80 ? 56.393 52.345 20.350 1.00 33.26 84 LEU B C 1
ATOM 1347 O O . LEU B 1 80 ? 56.440 51.180 20.771 1.00 29.57 84 LEU B O 1
ATOM 1352 N N . LEU B 1 81 ? 57.360 52.907 19.627 1.00 32.58 85 LEU B N 1
ATOM 1353 C CA . LEU B 1 81 ? 58.569 52.170 19.277 1.00 37.62 85 LEU B CA 1
ATOM 1354 C C . LEU B 1 81 ? 59.772 53.058 19.502 1.00 37.24 85 LEU B C 1
ATOM 1355 O O . LEU B 1 81 ? 59.845 54.160 18.965 1.00 40.26 85 LEU B O 1
ATOM 1360 N N . PHE B 1 82 ? 60.726 52.575 20.286 1.00 37.27 86 PHE B N 1
ATOM 1361 C CA . PHE B 1 82 ? 61.901 53.375 20.574 1.00 39.19 86 PHE B CA 1
ATOM 1362 C C . PHE B 1 82 ? 63.077 52.484 20.906 1.00 41.43 86 PHE B C 1
ATOM 1363 O O . PHE B 1 82 ? 62.910 51.344 21.345 1.00 41.25 86 PHE B O 1
ATOM 1371 N N . LYS B 1 83 ? 64.274 53.020 20.716 1.00 46.34 87 LYS B N 1
ATOM 1372 C CA . LYS B 1 83 ? 65.484 52.271 20.998 1.00 47.09 87 LYS B CA 1
ATOM 1373 C C . LYS B 1 83 ? 66.304 52.876 22.134 1.00 48.72 87 LYS B C 1
ATOM 1374 O O . LYS B 1 83 ? 66.553 54.076 22.157 1.00 48.67 87 LYS B O 1
ATOM 1380 N N . SER B 1 84 ? 66.714 52.034 23.071 1.00 53.93 88 SER B N 1
ATOM 1381 C CA . SER B 1 84 ? 67.539 52.473 24.183 1.00 60.04 88 SER B CA 1
ATOM 1382 C C . SER B 1 84 ? 68.989 52.149 23.776 1.00 67.49 88 SER B C 1
ATOM 1383 O O . SER B 1 84 ? 69.671 52.980 23.162 1.00 70.97 88 SER B O 1
ATOM 1386 N N . GLY B 1 85 ? 69.476 50.953 24.096 1.00 72.48 89 GLY B N 1
ATOM 1387 C CA . GLY B 1 85 ? 70.834 50.599 23.697 1.00 75.58 89 GLY B CA 1
ATOM 1388 C C . GLY B 1 85 ? 71.425 49.413 24.437 1.00 79.30 89 GLY B C 1
ATOM 1389 O O . GLY B 1 85 ? 71.521 48.322 23.836 1.00 80.79 89 GLY B O 1
ATOM 1391 N N . ALA C 2 2 ? 53.412 3.335 2.247 0.00 79.65 2 ALA C N 1
ATOM 1392 C CA . ALA C 2 2 ? 52.903 2.134 2.966 1.00 79.73 2 ALA C CA 1
ATOM 1393 C C . ALA C 2 2 ? 51.473 2.315 3.441 1.00 79.46 2 ALA C C 1
ATOM 1394 O O . ALA C 2 2 ? 51.236 2.842 4.529 1.00 81.20 2 ALA C O 1
ATOM 1395 N N . GLU C 2 3 ? 50.523 1.864 2.626 1.00 77.79 3 GLU C N 1
ATOM 1396 C CA . GLU C 2 3 ? 49.095 1.977 2.925 1.00 77.14 3 GLU C CA 1
ATOM 1397 C C . GLU C 2 3 ? 48.603 3.404 2.694 1.00 75.49 3 GLU C C 1
ATOM 1398 O O . GLU C 2 3 ? 48.385 4.171 3.636 1.00 75.40 3 GLU C O 1
ATOM 1404 N N . MET C 2 4 ? 48.423 3.744 1.423 1.00 72.49 4 MET C N 1
ATOM 1405 C CA . MET C 2 4 ? 47.969 5.068 1.035 1.00 67.50 4 MET C CA 1
ATOM 1406 C C . MET C 2 4 ? 46.500 5.082 0.622 1.00 66.16 4 MET C C 1
ATOM 1407 O O . MET C 2 4 ? 45.947 4.070 0.197 1.00 67.35 4 MET C O 1
ATOM 1412 N N . LYS C 2 5 ? 45.876 6.245 0.766 1.00 64.55 5 LYS C N 1
ATOM 1413 C CA . LYS C 2 5 ? 44.478 6.441 0.408 1.00 60.75 5 LYS C CA 1
ATOM 1414 C C . LYS C 2 5 ? 44.371 7.763 -0.344 1.00 57.25 5 LYS C C 1
ATOM 1415 O O . LYS C 2 5 ? 45.145 8.692 -0.091 1.00 52.57 5 LYS C O 1
ATOM 1421 N N . ASP C 2 6 ? 43.427 7.832 -1.280 1.00 54.77 6 ASP C N 1
ATOM 1422 C CA . ASP C 2 6 ? 43.180 9.047 -2.049 1.00 52.43 6 ASP C CA 1
ATOM 1423 C C . ASP C 2 6 ? 41.848 9.579 -1.570 1.00 49.91 6 ASP C C 1
ATOM 1424 O O . ASP C 2 6 ? 40.830 8.909 -1.707 1.00 52.52 6 ASP C O 1
ATOM 1429 N N . THR C 2 7 ? 41.848 10.773 -0.993 1.00 48.76 7 THR C N 1
ATOM 1430 C CA . THR C 2 7 ? 40.603 11.353 -0.505 1.00 47.66 7 THR C CA 1
ATOM 1431 C C . THR C 2 7 ? 40.373 12.764 -1.012 1.00 42.71 7 THR C C 1
ATOM 1432 O O . THR C 2 7 ? 41.299 13.579 -1.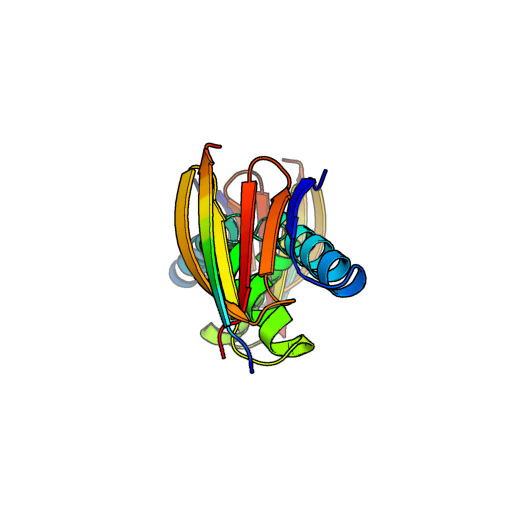078 1.00 43.27 7 THR C O 1
ATOM 1436 N N . GLY C 2 8 ? 39.127 13.028 -1.386 1.00 37.82 8 GLY C N 1
ATOM 1437 C CA . GLY C 2 8 ? 38.737 14.336 -1.870 1.00 33.42 8 GLY C CA 1
ATOM 1438 C C . GLY C 2 8 ? 37.832 14.974 -0.829 1.00 36.03 8 GLY C C 1
ATOM 1439 O O . GLY C 2 8 ? 37.122 14.280 -0.097 1.00 33.98 8 GLY C O 1
ATOM 1440 N N . ILE C 2 9 ? 37.853 16.299 -0.761 1.00 35.27 9 ILE C N 1
ATOM 1441 C CA . ILE C 2 9 ? 37.045 17.034 0.205 1.00 33.56 9 ILE C CA 1
ATOM 1442 C C . ILE C 2 9 ? 36.529 18.308 -0.453 1.00 33.96 9 ILE C C 1
ATOM 1443 O O . ILE C 2 9 ? 37.227 18.926 -1.266 1.00 32.19 9 ILE C O 1
ATOM 1448 N N . GLN C 2 10 ? 35.309 18.700 -0.103 1.00 32.61 10 GLN C N 1
ATOM 1449 C CA . GLN C 2 10 ? 34.710 19.916 -0.650 1.00 34.76 10 GLN C CA 1
ATOM 1450 C C . GLN C 2 10 ? 34.317 20.786 0.531 1.00 34.12 10 GLN C C 1
ATOM 1451 O O . GLN C 2 10 ? 33.627 20.319 1.442 1.00 32.63 10 GLN C O 1
ATOM 1457 N N . VAL C 2 11 ? 34.751 22.043 0.518 1.00 32.80 11 VAL C N 1
ATOM 1458 C CA . VAL C 2 11 ? 34.441 22.959 1.620 1.00 40.40 11 VAL C CA 1
ATOM 1459 C C . VAL C 2 11 ? 33.631 24.178 1.184 1.00 43.88 11 VAL C C 1
ATOM 1460 O O . VAL C 2 11 ? 34.076 24.956 0.336 1.00 42.46 11 VAL C O 1
ATOM 1464 N N . ASP C 2 12 ? 32.460 24.355 1.784 1.00 53.93 12 ASP C N 1
ATOM 1465 C CA . ASP C 2 12 ? 31.591 25.485 1.446 1.00 65.27 12 ASP C CA 1
ATOM 1466 C C . ASP C 2 12 ? 30.880 26.123 2.639 1.00 72.14 12 ASP C C 1
ATOM 1467 O O . ASP C 2 12 ? 29.662 26.324 2.592 1.00 76.59 12 ASP C O 1
ATOM 1472 N N . ARG C 2 13 ? 31.615 26.442 3.699 1.00 77.96 13 ARG C N 1
ATOM 1473 C CA . ARG C 2 13 ? 31.001 27.067 4.866 1.00 83.13 13 ARG C CA 1
ATOM 1474 C C . ARG C 2 13 ? 31.196 28.579 4.836 1.00 86.04 13 ARG C C 1
ATOM 1475 O O . ARG C 2 13 ? 31.680 29.077 3.796 1.00 86.93 13 ARG C O 1
ATOM 1484 N N . ALA D 2 2 ? 76.652 58.949 22.430 0.00 84.99 2 ALA D N 1
ATOM 1485 C CA . ALA D 2 2 ? 75.215 58.603 22.241 1.00 85.01 2 ALA D CA 1
ATOM 1486 C C . ALA D 2 2 ? 74.323 59.830 22.157 1.00 84.85 2 ALA D C 1
ATOM 1487 O O . ALA D 2 2 ? 74.262 60.477 21.112 1.00 85.37 2 ALA D O 1
ATOM 1488 N N . GLU D 2 3 ? 73.646 60.134 23.266 1.00 82.74 3 GLU D N 1
ATOM 1489 C CA . GLU D 2 3 ? 72.721 61.269 23.433 1.00 82.29 3 GLU D CA 1
ATOM 1490 C C . GLU D 2 3 ? 71.292 60.769 23.634 1.00 81.32 3 GLU D C 1
ATOM 1491 O O . GLU D 2 3 ? 70.571 60.486 22.673 1.00 80.75 3 GLU D O 1
ATOM 1497 N N . MET D 2 4 ? 70.889 60.680 24.896 1.00 78.88 4 MET D N 1
ATOM 1498 C CA . MET D 2 4 ? 69.568 60.188 25.257 1.00 75.96 4 MET D CA 1
ATOM 1499 C C . MET D 2 4 ? 68.559 61.291 25.536 1.00 73.39 4 MET D C 1
ATOM 1500 O O . MET D 2 4 ? 68.912 62.462 25.653 1.00 74.92 4 MET D O 1
ATOM 1505 N N . LYS D 2 5 ? 67.294 60.898 25.639 1.00 69.83 5 LYS D N 1
ATOM 1506 C CA . LYS D 2 5 ? 66.208 61.826 25.916 1.00 63.45 5 LYS D CA 1
ATOM 1507 C C . LYS D 2 5 ? 65.024 61.095 26.543 1.00 61.43 5 LYS D C 1
ATOM 1508 O O . LYS D 2 5 ? 64.643 60.000 26.111 1.00 59.90 5 LYS D O 1
ATOM 1514 N N . ASP D 2 6 ? 64.456 61.707 27.575 1.00 56.46 6 ASP D N 1
ATOM 1515 C CA . ASP D 2 6 ? 63.316 61.145 28.274 1.00 52.67 6 ASP D CA 1
ATOM 1516 C C . ASP D 2 6 ? 62.045 61.732 27.685 1.00 49.38 6 ASP D C 1
ATOM 1517 O O . ASP D 2 6 ? 61.906 62.948 27.586 1.00 50.71 6 ASP D O 1
ATOM 1522 N N . THR D 2 7 ? 61.128 60.862 27.282 1.00 45.46 7 THR D N 1
ATOM 1523 C CA . THR D 2 7 ? 59.871 61.302 26.704 1.00 43.44 7 THR D CA 1
ATOM 1524 C C . THR D 2 7 ? 58.717 60.545 27.342 1.00 43.22 7 THR D C 1
ATOM 1525 O O . THR D 2 7 ? 58.858 59.388 27.767 1.00 43.36 7 THR D O 1
ATOM 1529 N N . GLY D 2 8 ? 57.580 61.222 27.424 1.00 40.78 8 GLY D N 1
ATOM 1530 C CA . GLY D 2 8 ? 56.391 60.618 27.977 1.00 36.84 8 GLY D CA 1
ATOM 1531 C C . GLY D 2 8 ? 55.283 60.831 26.969 1.00 37.49 8 GLY D C 1
ATOM 1532 O O . GLY D 2 8 ? 55.294 61.824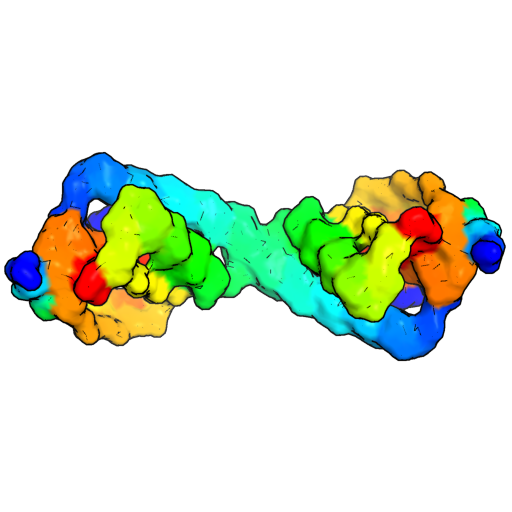 26.238 1.00 34.85 8 GLY D O 1
ATOM 1533 N N . ILE D 2 9 ? 54.352 59.885 26.892 1.00 36.87 9 ILE D N 1
ATOM 1534 C CA . ILE D 2 9 ? 53.213 60.009 25.987 1.00 37.85 9 ILE D CA 1
ATOM 1535 C C . ILE D 2 9 ? 51.999 59.425 26.696 1.00 35.40 9 ILE D C 1
ATOM 1536 O O . ILE D 2 9 ? 52.124 58.554 27.559 1.00 33.81 9 ILE D O 1
ATOM 1541 N N . GLN D 2 10 ? 50.829 59.915 26.317 1.00 36.62 10 GLN D N 1
ATOM 1542 C CA . GLN D 2 10 ? 49.573 59.494 26.910 1.00 39.22 10 GLN D CA 1
ATOM 1543 C C . GLN D 2 10 ? 48.655 59.003 25.790 1.00 37.89 10 GLN D C 1
ATOM 1544 O O . GLN D 2 10 ? 48.382 59.743 24.842 1.00 35.90 10 GLN D O 1
ATOM 1550 N N . VAL D 2 11 ? 48.185 57.762 25.903 1.00 37.79 11 VAL D N 1
ATOM 1551 C CA . VAL D 2 11 ? 47.318 57.181 24.878 1.00 46.47 11 VAL D CA 1
ATOM 1552 C C . VAL D 2 11 ? 45.908 56.818 25.344 1.00 51.89 11 VAL D C 1
ATOM 1553 O O . VAL D 2 11 ? 45.729 55.954 26.202 1.00 52.23 11 VAL D O 1
ATOM 1557 N N . ASP D 2 12 ? 44.907 57.468 24.761 1.00 59.08 12 ASP D N 1
ATOM 1558 C CA . ASP D 2 12 ? 43.519 57.181 25.115 1.00 71.15 12 ASP D CA 1
ATOM 1559 C C . ASP D 2 12 ? 42.691 56.753 23.915 1.00 75.25 12 ASP D C 1
ATOM 1560 O O . ASP D 2 12 ? 42.050 57.574 23.259 1.00 74.76 12 ASP D O 1
ATOM 1565 N N . ARG D 2 13 ? 42.719 55.450 23.646 1.00 81.08 13 ARG D N 1
ATOM 1566 C CA . ARG D 2 13 ? 41.998 54.851 22.531 1.00 85.46 13 ARG D CA 1
ATOM 1567 C C . ARG D 2 13 ? 42.603 55.294 21.198 1.00 87.00 13 ARG D C 1
ATOM 1568 O O . ARG D 2 13 ? 43.569 56.086 21.231 1.00 86.90 13 ARG D O 1
#

Sequence (194 aa):
KAVIKNADMSEEMQQDSVECATQALEKYNIEKDIAAHIKKEFDKKYNPTWHCIVGRNFGSYVTHETKHFIYFYLGQVAILLFKSGKAVIKNADMSEEMQQDSVECATQALEKYNIEKDIAAHIKKEFDKKYNPTWHCIVGRNFGSYVTHETKHFIYFYLGQVAILLFKSGAEMKDTGIQVDRAEMKDTGIQVDR

Secondary structure (DSSP, 8-state):
--EEEEE-S-HHHHHHHHHHHHHHHHHBSSHHHHHHHHHHHHHHHH-S-EEEEEESEEEEEEEEETT-EEEEEETTEEEEEEE--/-EEEEEE-S-TTHHHHHHHHHHHHHHHBSSHHHHHHHHHHHHHHHH-S-EEEEEESEEEEEEEEETT-EEEEEETTEEEEEEE--/--EEEEEEEEE-/--EEEEEEEEE-

GO terms:
  GO:0004857 enzyme inhibitor activity (F, IDA)
  GO:0035861 site of double-strand break (C, IDA)
  GO:0072686 mitotic spindle (C, IDA)
  GO:0000776 kinetochore (C, IDA)
  GO:0005634 nucleus (C, IDA)
  GO:0005737 cytoplasm (C, IDA)
  GO:0005813 centrosome (C, IDA)
  GO:0005856 cytoskeleton (C, IDA)
  GO:0008180 COP9 signalosome (C, IDA)
  GO:0110027 negative regulation of DNA strand resection involved in replication fork processing (P, IDA)
  GO:0005694 chromosome (C, EXP)
  GO:0005739 mitochondrion (C, EXP)
  GO:0005515 protein binding (F, IPI)
  GO:0097542 ciliary tip (C, TAS)
  GO:0101003 ficolin-1-rich granule membrane (C, TAS)
  GO:0070821 tertiary granule membrane (C, TAS)
  GO:0005829 cytosol (C, TAS)
  GO:0005886 plasma membrane (C, TAS)
  GO:0005929 cilium (C, TAS)
  GO:0005654 nucleoplasm (C, IDA)

Foldseek 3Di:
DKFWDDAQADPVVVVVQQVQLVVLVVPDDDQVSSQVSSQVVCCVVPNDDKGKGKAQDDDDDDDADGNFWTWIDDDNMIMTMGHDD/DKFWPDAQADPVVVVCLVVQLVVLVVVDDDQVSSQVSSQVVCCVVVNDDKGKGKAQDDDDDDDADGNFWTWMDDDNMIMTMGHHD/DDDDDDDDDDDD/DDDDDDDDDDDD

Radius of gyration: 21.76 Å; Cα contacts (8 Å, |Δi|>4): 370; chains: 4; bounding box: 44×60×34 Å

B-factor: mean 53.23, std 16.44, range [16.46, 100.13]

InterPro domains:
  IPR001372 Dynein light chain, type 1/2 [PF01221] (5-88)
  IPR001372 Dynein light chain, type 1/2 [PTHR11886] (5-88)
  IPR001372 Dynein light chain, type 1/2 [SM01375] (1-88)
  IPR019763 Dynein light chain, type 1/2, conserved site [PS01239] (55-69)
  IPR037177 Dynein light chain superfamily [G3DSA:3.30.740.10] (1-89)
  IPR037177 Dynein light chain superfamily [SSF54648] (2-89)

Solvent-accessible surface area: 10846 Å² total; per-residue (Å²): 204,41,66,71,110,66,42,53,13,55,148,132,22,44,128,28,1,32,97,11,0,47,101,0,51,113,76,36,60,71,74,157,26,6,14,39,44,1,58,119,68,4,28,145,134,48,92,81,44,0,69,21,56,16,9,102,116,37,45,27,162,26,63,2,41,31,142,45,2,0,16,1,34,14,43,106,7,0,0,0,0,14,23,31,73,207,39,61,65,112,60,35,58,14,55,151,126,25,46,112,24,0,32,97,12,0,51,100,0,44,108,63,30,100,70,61,158,25,5,13,35,42,0,57,131,75,4,27,161,131,49,88,87,42,0,66,19,64,15,9,77,113,38,48,32,161,28,62,0,43,39,140,42,1,0,20,0,48,13,52,97,4,2,0,0,1,16,26,30,88,103,128,83,119,75,30,34,22,120,0,99,89,123,125,97,109,76,21,36,19,123,0,99,154